Protein AF-0000000085041357 (afdb_homodimer)

Structure (mmCIF, N/CA/C/O backbone):
data_AF-0000000085041357-model_v1
#
loop_
_entity.id
_entity.type
_entity.pdbx_description
1 polymer 'DinB family protein'
#
loop_
_atom_site.group_PDB
_atom_site.id
_atom_site.type_symbol
_atom_site.label_atom_id
_atom_site.label_alt_id
_atom_site.label_comp_id
_atom_site.label_asym_id
_atom_site.label_entity_id
_atom_site.label_seq_id
_atom_site.pdbx_PDB_ins_code
_atom_site.Cartn_x
_atom_site.Cartn_y
_atom_site.Cartn_z
_atom_site.occupancy
_atom_site.B_iso_or_equiv
_atom_site.auth_seq_id
_atom_site.auth_comp_id
_atom_site.auth_asym_id
_atom_site.auth_atom_id
_atom_site.pdbx_PDB_model_num
ATOM 1 N N . MET A 1 1 ? -15.422 65.188 68.5 1 26.02 1 MET A N 1
ATOM 2 C CA . MET A 1 1 ? -14.422 64.25 68.062 1 26.02 1 MET A CA 1
ATOM 3 C C . MET A 1 1 ? -14.961 63.375 66.938 1 26.02 1 MET A C 1
ATOM 5 O O . MET A 1 1 ? -14.211 62.625 66.312 1 26.02 1 MET A O 1
ATOM 9 N N . PHE A 1 2 ? -16.266 63.438 66.688 1 27.98 2 PHE A N 1
ATOM 10 C CA . PHE A 1 2 ? -17.031 62.375 66.062 1 27.98 2 PHE A CA 1
ATOM 11 C C . PHE A 1 2 ? -16.906 62.5 64.5 1 27.98 2 PHE A C 1
ATOM 13 O O . PHE A 1 2 ? -17.5 61.719 63.781 1 27.98 2 PHE A O 1
ATOM 20 N N . LEU A 1 3 ? -16.438 63.656 64 1 30.25 3 LEU A N 1
ATOM 21 C CA . LEU A 1 3 ? -16.719 64 62.625 1 30.25 3 LEU A CA 1
ATOM 22 C C . LEU A 1 3 ? -15.836 63.219 61.656 1 30.25 3 LEU A C 1
ATOM 24 O O . LEU A 1 3 ? -15.844 63.438 60.438 1 30.25 3 LEU A O 1
ATOM 28 N N . LEU A 1 4 ? -14.844 62.406 62.219 1 30.55 4 LEU A N 1
ATOM 29 C CA . LEU A 1 4 ? -13.734 62.125 61.312 1 30.55 4 LEU A CA 1
ATOM 30 C C . LEU A 1 4 ? -14.125 61.094 60.281 1 30.55 4 LEU A C 1
ATOM 32 O O . LEU A 1 4 ? -13.414 60.875 59.281 1 30.55 4 LEU A O 1
ATOM 36 N N . SER A 1 5 ? -15.086 60.156 60.531 1 31.3 5 SER A N 1
ATOM 37 C CA . SER A 1 5 ? -14.828 58.812 60.062 1 31.3 5 SER A CA 1
ATOM 38 C C . SER A 1 5 ? -15.227 58.625 58.625 1 31.3 5 SER A C 1
ATOM 40 O O . SER A 1 5 ? -15.188 57.531 58.062 1 31.3 5 SER A O 1
ATOM 42 N N . PHE A 1 6 ? -15.984 59.594 58.031 1 31.94 6 PHE A N 1
ATOM 43 C CA . PHE A 1 6 ? -16.812 59.125 56.906 1 31.94 6 PHE A CA 1
ATOM 44 C C . PHE A 1 6 ? -15.953 58.844 55.688 1 31.94 6 PHE A C 1
ATOM 46 O O . PHE A 1 6 ? -16.438 58.312 54.688 1 31.94 6 PHE A O 1
ATOM 53 N N . VAL A 1 7 ? -14.727 59.469 55.562 1 32.72 7 VAL A N 1
ATOM 54 C CA . VAL A 1 7 ? -14.227 59.719 54.219 1 32.72 7 VAL A CA 1
ATOM 55 C C . VAL A 1 7 ? -13.766 58.406 53.594 1 32.72 7 VAL A C 1
ATOM 57 O O . VAL A 1 7 ? -13.289 58.375 52.469 1 32.72 7 VAL A O 1
ATOM 60 N N . MET A 1 8 ? -13.609 57.281 54.375 1 30.61 8 MET A N 1
ATOM 61 C CA . MET A 1 8 ? -12.633 56.344 53.844 1 30.61 8 MET A CA 1
ATOM 62 C C . MET A 1 8 ? -13.172 55.625 52.594 1 30.61 8 MET A C 1
ATOM 64 O O . MET A 1 8 ? -12.422 54.969 51.875 1 30.61 8 MET A O 1
ATOM 68 N N . LYS A 1 9 ? -14.547 55.469 52.438 1 35.19 9 LYS A N 1
ATOM 69 C CA . LYS A 1 9 ? -14.977 54.25 51.781 1 35.19 9 LYS A CA 1
ATOM 70 C C . LYS A 1 9 ? -14.805 54.344 50.25 1 35.19 9 LYS A C 1
ATOM 72 O O . LYS A 1 9 ? -15.211 53.469 49.531 1 35.19 9 LYS A O 1
ATOM 77 N N . GLY A 1 10 ? -14.57 55.562 49.75 1 34.16 10 GLY A N 1
ATOM 78 C CA . GLY A 1 10 ? -14.906 55.625 48.312 1 34.16 10 GLY A CA 1
ATOM 79 C C . GLY A 1 10 ? -14.031 54.75 47.469 1 34.16 10 GLY A C 1
ATOM 80 O O . GLY A 1 10 ? -14.375 54.438 46.312 1 34.16 10 GLY A O 1
ATOM 81 N N . LYS A 1 11 ? -12.734 54.688 47.844 1 38.22 11 LYS A N 1
ATOM 82 C CA . LYS A 1 11 ? -11.805 54.312 46.781 1 38.22 11 LYS A CA 1
ATOM 83 C C . LYS A 1 11 ? -11.945 52.812 46.438 1 38.22 11 LYS A C 1
ATOM 85 O O . LYS A 1 11 ? -11.062 52.25 45.812 1 38.22 11 LYS A O 1
ATOM 90 N N . LEU A 1 12 ? -12.922 52.125 47.094 1 37.59 12 LEU A N 1
ATOM 91 C CA . LEU A 1 12 ? -12.867 50.719 46.844 1 37.59 12 LEU A CA 1
ATOM 92 C C . LEU A 1 12 ? -13.203 50.406 45.375 1 37.59 12 LEU A C 1
ATOM 94 O O . LEU A 1 12 ? -13.203 49.25 44.969 1 37.59 12 LEU A O 1
ATOM 98 N N . VAL A 1 13 ? -13.773 51.469 44.719 1 33.16 13 VAL A N 1
ATOM 99 C CA . VAL A 1 13 ? -14.484 50.969 43.562 1 33.16 13 VAL A CA 1
ATOM 100 C C . VAL A 1 13 ? -13.539 50.156 42.688 1 33.16 13 VAL A C 1
ATOM 102 O O . VAL A 1 13 ? -13.867 49.031 42.281 1 33.16 13 VAL A O 1
ATOM 105 N N . VAL A 1 14 ? -12.805 50.906 41.812 1 35.81 14 VAL A N 1
ATOM 106 C CA . VAL A 1 14 ? -12.695 50.594 40.375 1 35.81 14 VAL A CA 1
ATOM 107 C C . VAL A 1 14 ? -11.648 49.531 40.156 1 35.81 14 VAL A C 1
ATOM 109 O O . VAL A 1 14 ? -11.281 49.219 39.031 1 35.81 14 VAL A O 1
ATOM 112 N N . GLN A 1 15 ? -10.906 49.125 41.219 1 35.88 15 GLN A N 1
ATOM 113 C CA . GLN A 1 15 ? -9.867 48.25 40.688 1 35.88 15 GLN A CA 1
ATOM 114 C C . GLN A 1 15 ? -10.469 47 40.031 1 35.88 15 GLN A C 1
ATOM 116 O O . GLN A 1 15 ? -10.906 46.094 40.719 1 35.88 15 GLN A O 1
ATOM 121 N N . PHE A 1 16 ? -11.57 47.156 39.281 1 38.28 16 PHE A N 1
ATOM 122 C CA . PHE A 1 16 ? -11.867 45.969 38.5 1 38.28 16 PHE A CA 1
ATOM 123 C C . PHE A 1 16 ? -10.586 45.344 37.938 1 38.28 16 PHE A C 1
ATOM 125 O O . PHE A 1 16 ? -9.906 45.969 37.125 1 38.28 16 PHE A O 1
ATOM 132 N N . VAL A 1 17 ? -9.836 44.594 38.75 1 37.25 17 VAL A N 1
ATOM 133 C CA . VAL A 1 17 ? -8.812 43.625 38.469 1 37.25 17 VAL A CA 1
ATOM 134 C C . VAL A 1 17 ? -9.109 42.938 37.125 1 37.25 17 VAL A C 1
ATOM 136 O O . VAL A 1 17 ? -10.148 42.281 36.969 1 37.25 17 VAL A O 1
ATOM 139 N N . LEU A 1 18 ? -8.789 43.656 36 1 39.12 18 LEU A N 1
ATOM 140 C CA . LEU A 1 18 ? -8.539 42.969 34.75 1 39.12 18 LEU A CA 1
ATOM 141 C C . LEU A 1 18 ? -7.906 41.594 34.969 1 39.12 18 LEU A C 1
ATOM 143 O O . LEU A 1 18 ? -6.742 41.5 35.375 1 39.12 18 LEU A O 1
ATOM 147 N N . LEU A 1 19 ? -8.539 40.75 35.844 1 37.72 19 LEU A N 1
ATOM 148 C CA . LEU A 1 19 ? -8.117 39.344 35.719 1 37.72 19 LEU A CA 1
ATOM 149 C C . LEU A 1 19 ? -7.824 39 34.281 1 37.72 19 LEU A C 1
ATOM 151 O O . LEU A 1 19 ? -8.734 38.906 33.469 1 37.72 19 LEU A O 1
ATOM 155 N N . ILE A 1 20 ? -6.805 39.625 33.719 1 38.31 20 ILE A N 1
ATOM 156 C CA . ILE A 1 20 ? -6.215 39 32.531 1 38.31 20 ILE A CA 1
ATOM 157 C C . ILE A 1 20 ? -6.227 37.5 32.688 1 38.31 20 ILE A C 1
ATOM 159 O O . ILE A 1 20 ? -5.551 36.938 33.562 1 38.31 20 ILE A O 1
ATOM 163 N N . LEU A 1 21 ? -7.406 36.844 32.719 1 38.75 21 LEU A N 1
ATOM 164 C CA . LEU A 1 21 ? -7.441 35.438 32.344 1 38.75 21 LEU A CA 1
ATOM 165 C C . LEU A 1 21 ? -6.312 35.094 31.375 1 38.75 21 LEU A C 1
ATOM 167 O O . LEU A 1 21 ? -6.352 35.5 30.203 1 38.75 21 LEU A O 1
ATOM 171 N N . ILE A 1 22 ? -5.102 35.188 31.766 1 39.28 22 ILE A N 1
ATOM 172 C CA . ILE A 1 22 ? -4.098 34.375 31.078 1 39.28 22 ILE A CA 1
ATOM 173 C C . ILE A 1 22 ? -4.652 32.969 30.828 1 39.28 22 ILE A C 1
ATOM 175 O O . ILE A 1 22 ? -4.684 32.156 31.734 1 39.28 22 ILE A O 1
ATOM 179 N N . MET A 1 23 ? -5.801 32.812 30.328 1 38.75 23 MET A N 1
ATOM 180 C CA . MET A 1 23 ? -5.977 31.484 29.734 1 38.75 23 MET A CA 1
ATOM 181 C C . MET A 1 23 ? -4.66 30.953 29.172 1 38.75 23 MET A C 1
ATOM 183 O O . MET A 1 23 ? -3.984 31.656 28.406 1 38.75 23 MET A O 1
ATOM 187 N N . GLY A 1 24 ? -3.926 30.203 29.953 1 37.88 24 GLY A N 1
ATOM 188 C CA . GLY A 1 24 ? -2.9 29.359 29.359 1 37.88 24 GLY A CA 1
ATOM 189 C C . GLY A 1 24 ? -3.127 29.094 27.891 1 37.88 24 GLY A C 1
ATOM 190 O O . GLY A 1 24 ? -4.074 28.391 27.516 1 37.88 24 GLY A O 1
ATOM 191 N N . ILE A 1 25 ? -2.92 29.906 27 1 41.16 25 ILE A N 1
ATOM 192 C CA . ILE A 1 25 ? -2.672 29.469 25.641 1 41.16 25 ILE A CA 1
ATOM 193 C C . ILE A 1 25 ? -1.913 28.141 25.656 1 41.16 25 ILE A C 1
ATOM 195 O O . ILE A 1 25 ? -0.71 28.109 25.922 1 41.16 25 ILE A O 1
ATOM 199 N N . SER A 1 26 ? -2.33 27.094 26.344 1 40.12 26 SER A N 1
ATOM 200 C CA . SER A 1 26 ? -1.759 25.844 25.844 1 40.12 26 SER A CA 1
ATOM 201 C C . SER A 1 26 ? -1.392 25.953 24.375 1 40.12 26 SER A C 1
ATOM 203 O O . SER A 1 26 ? -2.189 26.438 23.562 1 40.12 26 SER A O 1
ATOM 205 N N . ASP A 1 27 ? -0.294 26.328 24.094 1 43.31 27 ASP A N 1
ATOM 206 C CA . ASP A 1 27 ? 0.168 26.078 22.734 1 43.31 27 ASP A CA 1
ATOM 207 C C . ASP A 1 27 ? -0.602 24.922 22.094 1 43.31 27 ASP A C 1
ATOM 209 O O . ASP A 1 27 ? -0.266 23.75 22.297 1 43.31 27 ASP A O 1
ATOM 213 N N . LEU A 1 28 ? -1.822 24.906 22.016 1 48.5 28 LEU A N 1
ATOM 214 C CA . LEU A 1 28 ? -2.605 23.984 21.203 1 48.5 28 LEU A CA 1
ATOM 215 C C . LEU A 1 28 ? -1.881 23.656 19.906 1 48.5 28 LEU A C 1
ATOM 217 O O . LEU A 1 28 ? -1.981 24.391 18.938 1 48.5 28 LEU A O 1
ATOM 221 N N . LYS A 1 29 ? -0.621 23.266 20.078 1 53.53 29 LYS A N 1
ATOM 222 C CA . LYS A 1 29 ? 0.063 22.719 18.906 1 53.53 29 LYS A CA 1
ATOM 223 C C . LYS A 1 29 ? -0.893 21.906 18.047 1 53.53 29 LYS A C 1
ATOM 225 O O . LYS A 1 29 ? -1.536 20.969 18.531 1 53.53 29 LYS A O 1
ATOM 230 N N . ALA A 1 30 ? -1.347 22.469 17.031 1 63.91 30 ALA A N 1
ATOM 231 C CA . ALA A 1 30 ? -2.16 21.781 16.031 1 63.91 30 ALA A CA 1
ATOM 232 C C . ALA A 1 30 ? -1.609 20.391 15.734 1 63.91 30 ALA A C 1
ATOM 234 O O . ALA A 1 30 ? -0.407 20.234 15.508 1 63.91 30 ALA A O 1
ATOM 235 N N . GLN A 1 31 ? -2.305 19.328 16.141 1 73.12 31 GLN A N 1
ATOM 236 C CA . GLN A 1 31 ? -1.947 17.953 15.859 1 73.12 31 GLN A CA 1
ATOM 237 C C . GLN A 1 31 ? -1.6 17.75 14.391 1 73.12 31 GLN A C 1
ATOM 239 O O . GLN A 1 31 ? -2.332 18.203 13.508 1 73.12 31 GLN A O 1
ATOM 244 N N . MET A 1 32 ? -0.397 17.359 14.164 1 90.06 32 MET A N 1
ATOM 245 C CA . MET A 1 32 ? 0.039 17 12.82 1 90.06 32 MET A CA 1
ATOM 246 C C . MET A 1 32 ? 0.121 15.484 12.656 1 90.06 32 MET A C 1
ATOM 248 O O . MET A 1 32 ? 0.827 14.812 13.406 1 90.06 32 MET A O 1
ATOM 252 N N . TYR A 1 33 ? -0.664 14.984 11.773 1 96.69 33 TYR A N 1
ATOM 253 C CA . TYR A 1 33 ? -0.72 13.547 11.539 1 96.69 33 TYR A CA 1
ATOM 254 C C . TYR A 1 33 ? 0.68 12.961 11.391 1 96.69 33 TYR A C 1
ATOM 256 O O . TYR A 1 33 ? 1.012 11.953 12.031 1 96.69 33 TYR A O 1
ATOM 264 N N . PHE A 1 34 ? 1.472 13.57 10.609 1 98 34 PHE A N 1
ATOM 265 C CA . PHE A 1 34 ? 2.77 13.016 10.242 1 98 34 PHE A CA 1
ATOM 266 C C . PHE A 1 34 ? 3.627 12.781 11.484 1 98 34 PHE A C 1
ATOM 268 O O . PHE A 1 34 ? 4.086 11.664 11.719 1 98 34 PHE A O 1
ATOM 275 N N . SER A 1 35 ? 3.795 13.766 12.289 1 96.88 35 SER A N 1
ATOM 276 C CA . SER A 1 35 ? 4.68 13.648 13.445 1 96.88 35 SER A CA 1
ATOM 277 C C . SER A 1 35 ? 4.02 12.859 14.562 1 96.88 35 SER A C 1
ATOM 279 O O . SER A 1 35 ? 4.691 12.117 15.289 1 96.88 35 SER A O 1
ATOM 281 N N . ASP A 1 36 ? 2.721 12.906 14.641 1 96.5 36 ASP A N 1
ATOM 282 C CA . ASP A 1 36 ? 2.043 12.398 15.828 1 96.5 36 ASP A CA 1
ATOM 283 C C . ASP A 1 36 ? 1.648 10.93 15.648 1 96.5 36 ASP A C 1
ATOM 285 O O . ASP A 1 36 ? 1.548 10.188 16.625 1 96.5 36 ASP A O 1
ATOM 289 N N . GLN A 1 37 ? 1.415 10.492 14.445 1 97.88 37 GLN A N 1
ATOM 290 C CA . GLN A 1 37 ? 0.826 9.172 14.258 1 97.88 37 GLN A CA 1
ATOM 291 C C . GLN A 1 37 ? 1.653 8.336 13.289 1 97.88 37 GLN A C 1
ATOM 293 O O . GLN A 1 37 ? 1.791 7.121 13.461 1 97.88 37 GLN A O 1
ATOM 298 N N . TYR A 1 38 ? 2.283 8.945 12.266 1 98.62 38 TYR A N 1
ATOM 299 C CA . TYR A 1 38 ? 2.887 8.227 11.148 1 98.62 38 TYR A CA 1
ATOM 300 C C . TYR A 1 38 ? 4.051 7.363 11.625 1 98.62 38 TYR A C 1
ATOM 302 O O . TYR A 1 38 ? 4.301 6.289 11.078 1 98.62 38 TYR A O 1
ATOM 310 N N . PRO A 1 39 ? 4.855 7.781 12.703 1 98.81 39 PRO A N 1
ATOM 311 C CA . PRO A 1 39 ? 5.918 6.891 13.18 1 98.81 39 PRO A CA 1
ATOM 312 C C . PRO A 1 39 ? 5.398 5.512 13.586 1 98.81 39 PRO A C 1
ATOM 314 O O . PRO A 1 39 ? 6.016 4.496 13.258 1 98.81 39 PRO A O 1
ATOM 317 N N . GLU A 1 40 ? 4.254 5.426 14.242 1 98.62 40 GLU A N 1
ATOM 318 C CA . GLU A 1 40 ? 3.703 4.145 14.664 1 98.62 40 GLU A CA 1
ATOM 319 C C . GLU A 1 40 ? 3.162 3.354 13.477 1 98.62 40 GLU A C 1
ATOM 321 O O . GLU A 1 40 ? 3.254 2.123 13.453 1 98.62 40 GLU A O 1
ATOM 326 N N . VAL A 1 41 ? 2.553 4.043 12.5 1 98.81 41 VAL A N 1
ATOM 327 C CA . VAL A 1 41 ? 2.094 3.4 11.273 1 98.81 41 VAL A CA 1
ATOM 328 C C . VAL A 1 41 ? 3.279 2.76 10.555 1 98.81 41 VAL A C 1
ATOM 330 O O . VAL A 1 41 ? 3.193 1.615 10.102 1 98.81 41 VAL A O 1
ATOM 333 N N . TRP A 1 42 ? 4.422 3.488 10.477 1 98.88 42 TRP A N 1
ATOM 334 C CA . TRP A 1 42 ? 5.617 2.959 9.828 1 98.88 42 TRP A CA 1
ATOM 335 C C . TRP A 1 42 ? 6.141 1.731 10.562 1 98.88 42 TRP A C 1
ATOM 337 O O . TRP A 1 42 ? 6.539 0.747 9.938 1 98.88 42 TRP A O 1
ATOM 347 N N . LYS A 1 43 ? 6.137 1.778 11.875 1 98.81 43 LYS A N 1
ATOM 348 C CA . LYS A 1 43 ? 6.609 0.642 12.656 1 98.81 43 LYS A CA 1
ATOM 349 C C . LYS A 1 43 ? 5.781 -0.606 12.375 1 98.81 43 LYS A C 1
ATOM 351 O O . LYS A 1 43 ? 6.328 -1.697 12.203 1 98.81 43 LYS A O 1
ATOM 356 N N . ARG A 1 44 ? 4.453 -0.469 12.297 1 98.81 44 ARG A N 1
ATOM 357 C CA . ARG A 1 44 ? 3.604 -1.616 11.992 1 98.81 44 ARG A CA 1
ATOM 358 C C . ARG A 1 44 ? 3.854 -2.119 10.57 1 98.81 44 ARG A C 1
ATOM 360 O O . ARG A 1 44 ? 3.836 -3.326 10.328 1 98.81 44 ARG A O 1
ATOM 367 N N . ASN A 1 45 ? 4.07 -1.135 9.664 1 98.75 45 ASN A N 1
ATOM 368 C CA . ASN A 1 45 ? 4.434 -1.483 8.297 1 98.75 45 ASN A CA 1
ATOM 369 C C . ASN A 1 45 ? 5.707 -2.326 8.258 1 98.75 45 ASN A C 1
ATOM 371 O O . ASN A 1 45 ? 5.746 -3.367 7.598 1 98.75 45 ASN A O 1
ATOM 375 N N . MET A 1 46 ? 6.73 -1.836 8.984 1 98.69 46 MET A N 1
ATOM 376 C CA . MET A 1 46 ? 8.023 -2.521 9.055 1 98.69 46 MET A CA 1
ATOM 377 C C . MET A 1 46 ? 7.867 -3.9 9.688 1 98.69 46 MET A C 1
ATOM 379 O O . MET A 1 46 ? 8.398 -4.887 9.164 1 98.69 46 MET A O 1
ATOM 383 N N . ASN A 1 47 ? 7.156 -4.02 10.766 1 98.69 47 ASN A N 1
ATOM 384 C CA . ASN A 1 47 ? 6.973 -5.285 11.477 1 98.69 47 ASN A CA 1
ATOM 385 C C . ASN A 1 47 ? 6.262 -6.316 10.602 1 98.69 47 ASN A C 1
ATOM 387 O O . ASN A 1 47 ? 6.664 -7.48 10.555 1 98.69 47 ASN A O 1
ATOM 391 N N . TYR A 1 48 ? 5.234 -5.906 9.93 1 98.81 48 TYR A N 1
ATOM 392 C CA . TYR A 1 48 ? 4.508 -6.836 9.078 1 98.81 48 TYR A CA 1
ATOM 393 C C . TYR A 1 48 ? 5.375 -7.309 7.918 1 98.81 48 TYR A C 1
ATOM 395 O O . TYR A 1 48 ? 5.328 -8.477 7.531 1 98.81 48 TYR A O 1
ATOM 403 N N . SER A 1 49 ? 6.168 -6.391 7.352 1 98.88 49 SER A N 1
ATOM 404 C CA . SER A 1 49 ? 7.074 -6.766 6.27 1 98.88 49 SER A CA 1
ATOM 405 C C . SER A 1 49 ? 8.109 -7.785 6.742 1 98.88 49 SER A C 1
ATOM 407 O O . SER A 1 49 ? 8.445 -8.719 6.012 1 98.88 49 SER A O 1
ATOM 409 N N . GLN A 1 50 ? 8.57 -7.59 7.93 1 98.88 50 GLN A N 1
ATOM 410 C CA . GLN A 1 50 ? 9.523 -8.539 8.5 1 98.88 50 GLN A CA 1
ATOM 411 C C . GLN A 1 50 ? 8.891 -9.914 8.672 1 98.88 50 GLN A C 1
ATOM 413 O O . GLN A 1 50 ? 9.523 -10.93 8.375 1 98.88 50 GLN A O 1
ATOM 418 N N . LEU A 1 51 ? 7.641 -9.961 9.133 1 98.94 51 LEU A N 1
ATOM 419 C CA . LEU A 1 51 ? 6.941 -11.234 9.305 1 98.94 51 LEU A CA 1
ATOM 420 C C . LEU A 1 51 ? 6.812 -11.961 7.973 1 98.94 51 LEU A C 1
ATOM 422 O O . LEU A 1 51 ? 6.984 -13.18 7.906 1 98.94 51 LEU A O 1
ATOM 426 N N . VAL A 1 52 ? 6.523 -11.219 6.938 1 98.94 52 VAL A N 1
ATOM 427 C CA . VAL A 1 52 ? 6.391 -11.812 5.613 1 98.94 52 VAL A CA 1
ATOM 428 C C . VAL A 1 52 ? 7.734 -12.367 5.152 1 98.94 52 VAL A C 1
ATOM 430 O O . VAL A 1 52 ? 7.812 -13.5 4.656 1 98.94 52 VAL A O 1
ATOM 433 N N . ALA A 1 53 ? 8.797 -11.609 5.332 1 98.94 53 ALA A N 1
ATOM 434 C CA . ALA A 1 53 ? 10.133 -12.055 4.969 1 98.94 53 ALA A CA 1
ATOM 435 C C . ALA A 1 53 ? 10.516 -13.328 5.727 1 98.94 53 ALA A C 1
ATOM 437 O O . ALA A 1 53 ? 11.109 -14.242 5.156 1 98.94 53 ALA A O 1
ATOM 438 N N . GLU A 1 54 ? 10.141 -13.391 6.949 1 98.94 54 GLU A N 1
ATOM 439 C CA . GLU A 1 54 ? 10.492 -14.508 7.82 1 98.94 54 GLU A CA 1
ATOM 440 C C . GLU A 1 54 ? 9.703 -15.758 7.445 1 98.94 54 GLU A C 1
ATOM 442 O O . GLU A 1 54 ? 10.18 -16.875 7.641 1 98.94 54 GLU A O 1
ATOM 447 N N . ALA A 1 55 ? 8.578 -15.617 6.887 1 98.88 55 ALA A N 1
ATOM 448 C CA . ALA A 1 55 ? 7.68 -16.734 6.613 1 98.88 55 ALA A CA 1
ATOM 449 C C . ALA A 1 55 ? 8.227 -17.625 5.492 1 98.88 55 ALA A C 1
ATOM 451 O O . ALA A 1 55 ? 8.016 -18.828 5.488 1 98.88 55 ALA A O 1
ATOM 452 N N . MET A 1 56 ? 8.945 -17.062 4.523 1 98.88 56 MET A N 1
ATOM 453 C CA . MET A 1 56 ? 9.461 -17.828 3.391 1 98.88 56 MET A CA 1
ATOM 454 C C . MET A 1 56 ? 10.703 -18.625 3.789 1 98.88 56 MET A C 1
ATOM 456 O O . MET A 1 56 ? 11.648 -18.062 4.344 1 98.88 56 MET A O 1
ATOM 460 N N . PRO A 1 57 ? 10.75 -19.922 3.586 1 98.81 57 PRO A N 1
ATOM 461 C CA . PRO A 1 57 ? 11.969 -20.688 3.842 1 98.81 57 PRO A CA 1
ATOM 462 C C . PRO A 1 57 ? 13.148 -20.234 2.979 1 98.81 57 PRO A C 1
ATOM 464 O O . PRO A 1 57 ? 12.953 -19.828 1.828 1 98.81 57 PRO A O 1
ATOM 467 N N . ALA A 1 58 ? 14.336 -20.344 3.57 1 98.75 58 ALA A N 1
ATOM 468 C CA . ALA A 1 58 ? 15.555 -19.875 2.914 1 98.75 58 ALA A CA 1
ATOM 469 C C . ALA A 1 58 ? 15.711 -20.5 1.534 1 98.75 58 ALA A C 1
ATOM 471 O O . ALA A 1 58 ? 16.125 -19.828 0.581 1 98.75 58 ALA A O 1
ATOM 472 N N . GLU A 1 59 ? 15.383 -21.75 1.383 1 98.62 59 GLU A N 1
ATOM 473 C CA . GLU A 1 59 ? 15.602 -22.484 0.146 1 98.62 59 GLU A CA 1
ATOM 474 C C . GLU A 1 59 ? 14.68 -22 -0.966 1 98.62 59 GLU A C 1
ATOM 476 O O . GLU A 1 59 ? 14.883 -22.328 -2.137 1 98.62 59 GLU A O 1
ATOM 481 N N . LEU A 1 60 ? 13.664 -21.141 -0.586 1 98.81 60 LEU A N 1
ATOM 482 C CA . LEU A 1 60 ? 12.688 -20.703 -1.573 1 98.81 60 LEU A CA 1
ATOM 483 C C . LEU A 1 60 ? 12.828 -19.203 -1.83 1 98.81 60 LEU A C 1
ATOM 485 O O . LEU A 1 60 ? 11.969 -18.594 -2.486 1 98.81 60 LEU A O 1
ATOM 489 N N . TYR A 1 61 ? 13.836 -18.547 -1.365 1 98.81 61 TYR A N 1
ATOM 490 C CA . TYR A 1 61 ? 14.008 -17.109 -1.511 1 98.81 61 TYR A CA 1
ATOM 491 C C . TYR A 1 61 ? 14.219 -16.734 -2.973 1 98.81 61 TYR A C 1
ATOM 493 O O . TYR A 1 61 ? 13.953 -15.594 -3.371 1 98.81 61 TYR A O 1
ATOM 501 N N . ASP A 1 62 ? 14.688 -17.672 -3.785 1 98.5 62 ASP A N 1
ATOM 502 C CA . ASP A 1 62 ? 14.922 -17.359 -5.191 1 98.5 62 ASP A CA 1
ATOM 503 C C . ASP A 1 62 ? 13.703 -17.734 -6.043 1 98.5 62 ASP A C 1
ATOM 505 O O . ASP A 1 62 ? 13.742 -17.609 -7.27 1 98.5 62 ASP A O 1
ATOM 509 N N . TYR A 1 63 ? 12.672 -18.141 -5.379 1 98.69 63 TYR A N 1
ATOM 510 C CA . TYR A 1 63 ? 11.453 -18.5 -6.098 1 98.69 63 TYR A CA 1
ATOM 511 C C . TYR A 1 63 ? 10.852 -17.297 -6.801 1 98.69 63 TYR A C 1
ATOM 513 O O . TYR A 1 63 ? 10.758 -16.219 -6.215 1 98.69 63 TYR A O 1
ATOM 521 N N . GLN A 1 64 ? 10.484 -17.438 -8.062 1 98.31 64 GLN A N 1
ATOM 522 C CA . GLN A 1 64 ? 9.688 -16.469 -8.812 1 98.31 64 GLN A CA 1
ATOM 523 C C . GLN A 1 64 ? 8.539 -17.156 -9.547 1 98.31 64 GLN A C 1
ATOM 525 O O . GLN A 1 64 ? 8.727 -18.219 -10.156 1 98.31 64 GLN A O 1
ATOM 530 N N . PRO A 1 65 ? 7.363 -16.594 -9.531 1 98.12 65 PRO A N 1
ATOM 531 C CA . PRO A 1 65 ? 6.176 -17.25 -10.086 1 98.12 65 PRO A CA 1
ATOM 532 C C . PRO A 1 65 ? 6.25 -17.422 -11.602 1 98.12 65 PRO A C 1
ATOM 534 O O . PRO A 1 65 ? 5.652 -18.359 -12.148 1 98.12 65 PRO A O 1
ATOM 537 N N . THR A 1 66 ? 6.82 -16.469 -12.281 1 98 66 THR A N 1
ATOM 538 C CA . THR A 1 66 ? 7.055 -16.516 -13.727 1 98 66 THR A CA 1
ATOM 539 C C . THR A 1 66 ? 8.469 -16.047 -14.055 1 98 66 THR A C 1
ATOM 541 O O . THR A 1 66 ? 9.125 -15.398 -13.242 1 98 66 THR A O 1
ATOM 544 N N . PRO A 1 67 ? 8.977 -16.375 -15.242 1 96.94 67 PRO A N 1
ATOM 545 C CA . PRO A 1 67 ? 10.336 -15.938 -15.602 1 96.94 67 PRO A CA 1
ATOM 546 C C . PRO A 1 67 ? 10.484 -14.414 -15.594 1 96.94 67 PRO A C 1
ATOM 548 O O . PRO A 1 67 ? 11.586 -13.906 -15.375 1 96.94 67 PRO A O 1
ATOM 551 N N . GLU A 1 68 ? 9.375 -13.688 -15.766 1 94.44 68 GLU A N 1
ATOM 552 C CA . GLU A 1 68 ? 9.414 -12.227 -15.844 1 94.44 68 GLU A CA 1
ATOM 553 C C . GLU A 1 68 ? 9.266 -11.594 -14.469 1 94.44 68 GLU A C 1
ATOM 555 O O . GLU A 1 68 ? 9.516 -10.398 -14.297 1 94.44 68 GLU A O 1
ATOM 560 N N . SER A 1 69 ? 8.852 -12.375 -13.531 1 97.75 69 SER A N 1
ATOM 561 C CA . SER A 1 69 ? 8.617 -11.852 -12.188 1 97.75 69 SER A CA 1
ATOM 562 C C . SER A 1 69 ? 9.922 -11.711 -11.414 1 97.75 69 SER A C 1
ATOM 564 O O . SER A 1 69 ? 10.836 -12.523 -11.57 1 97.75 69 SER A O 1
ATOM 566 N N . MET A 1 70 ? 9.969 -10.688 -10.555 1 98.44 70 MET A N 1
ATOM 567 C CA . MET A 1 70 ? 11.008 -10.688 -9.539 1 98.44 70 MET A CA 1
ATOM 568 C C . MET A 1 70 ? 10.891 -11.906 -8.625 1 98.44 70 MET A C 1
ATOM 570 O O . MET A 1 70 ? 9.781 -12.367 -8.344 1 98.44 70 MET A O 1
ATOM 574 N N . SER A 1 71 ? 12.055 -12.383 -8.125 1 98.81 71 SER A N 1
ATOM 575 C CA . SER A 1 71 ? 12.023 -13.422 -7.094 1 98.81 71 SER A CA 1
ATOM 576 C C . SER A 1 71 ? 11.539 -12.852 -5.762 1 98.81 71 SER A C 1
ATOM 578 O O . SER A 1 71 ? 11.461 -11.633 -5.59 1 98.81 71 SER A O 1
ATOM 580 N N . PHE A 1 72 ? 11.195 -13.797 -4.859 1 98.88 72 PHE A N 1
ATOM 581 C CA . PHE A 1 72 ? 10.875 -13.383 -3.5 1 98.88 72 PHE A CA 1
ATOM 582 C C . PHE A 1 72 ? 11.984 -12.5 -2.926 1 98.88 72 PHE A C 1
ATOM 584 O O . PHE A 1 72 ? 11.711 -11.422 -2.404 1 98.88 72 PHE A O 1
ATOM 591 N N . LYS A 1 73 ? 13.188 -12.93 -3.059 1 98.88 73 LYS A N 1
ATOM 592 C CA . LYS A 1 73 ? 14.375 -12.203 -2.633 1 98.88 73 LYS A CA 1
ATOM 593 C C . LYS A 1 73 ? 14.453 -10.836 -3.311 1 98.88 73 LYS A C 1
ATOM 595 O O . LYS A 1 73 ? 14.664 -9.82 -2.648 1 98.88 73 LYS A O 1
ATOM 600 N N . ASP A 1 74 ? 14.234 -10.805 -4.543 1 98.75 74 ASP A N 1
ATOM 601 C CA . ASP A 1 74 ? 14.375 -9.562 -5.301 1 98.75 74 ASP A CA 1
ATOM 602 C C . ASP A 1 74 ? 13.273 -8.578 -4.945 1 98.75 74 ASP A C 1
ATOM 604 O O . ASP A 1 74 ? 13.492 -7.363 -4.949 1 98.75 74 ASP A O 1
ATOM 608 N N . GLN A 1 75 ? 12.039 -9.086 -4.668 1 98.88 75 GLN A N 1
ATOM 609 C CA . GLN A 1 75 ? 10.977 -8.203 -4.188 1 98.88 75 GLN A CA 1
ATOM 610 C C . GLN A 1 75 ? 11.422 -7.43 -2.951 1 98.88 75 GLN A C 1
ATOM 612 O O . GLN A 1 75 ? 11.242 -6.211 -2.875 1 98.88 75 GLN A O 1
ATOM 617 N N . LEU A 1 76 ? 11.992 -8.133 -2.031 1 98.94 76 LEU A N 1
ATOM 618 C CA . LEU A 1 76 ? 12.375 -7.539 -0.758 1 98.94 76 LEU A CA 1
ATOM 619 C C . LEU A 1 76 ? 13.594 -6.637 -0.93 1 98.94 76 LEU A C 1
ATOM 621 O O . LEU A 1 76 ? 13.656 -5.555 -0.341 1 98.94 76 LEU A O 1
ATOM 625 N N . LEU A 1 77 ? 14.57 -7.055 -1.74 1 98.88 77 LEU A N 1
ATOM 626 C CA . LEU A 1 77 ? 15.727 -6.211 -2.006 1 98.88 77 LEU A CA 1
ATOM 627 C C . LEU A 1 77 ? 15.312 -4.93 -2.729 1 98.88 77 LEU A C 1
ATOM 629 O O . LEU A 1 77 ? 15.906 -3.873 -2.516 1 98.88 77 LEU A O 1
ATOM 633 N N . HIS A 1 78 ? 14.297 -5.023 -3.6 1 98.88 78 HIS A N 1
ATOM 634 C CA . HIS A 1 78 ? 13.797 -3.844 -4.297 1 98.88 78 HIS A CA 1
ATOM 635 C C . HIS A 1 78 ? 13.203 -2.834 -3.32 1 98.88 78 HIS A C 1
ATOM 637 O O . HIS A 1 78 ? 13.328 -1.624 -3.516 1 98.88 78 HIS A O 1
ATOM 643 N N . ILE A 1 79 ? 12.547 -3.318 -2.273 1 98.94 79 ILE A N 1
ATOM 644 C CA . ILE A 1 79 ? 12.078 -2.428 -1.216 1 98.94 79 ILE A CA 1
ATOM 645 C C . ILE A 1 79 ? 13.266 -1.671 -0.621 1 98.94 79 ILE A C 1
ATOM 647 O O . ILE A 1 79 ? 13.219 -0.448 -0.471 1 98.94 79 ILE A O 1
ATOM 651 N N . VAL A 1 80 ? 14.328 -2.377 -0.312 1 98.94 80 VAL A N 1
ATOM 652 C CA . VAL A 1 80 ? 15.531 -1.798 0.283 1 98.94 80 VAL A CA 1
ATOM 653 C C . VAL A 1 80 ? 16.141 -0.774 -0.673 1 98.94 80 VAL A C 1
ATOM 655 O O . VAL A 1 80 ? 16.469 0.342 -0.267 1 98.94 80 VAL A O 1
ATOM 658 N N . ASP A 1 81 ? 16.219 -1.104 -1.916 1 98.75 81 ASP A N 1
ATOM 659 C CA . ASP A 1 81 ? 16.781 -0.212 -2.928 1 98.75 81 ASP A CA 1
ATOM 660 C C . ASP A 1 81 ? 15.93 1.048 -3.076 1 98.75 81 ASP A C 1
ATOM 662 O O . ASP A 1 81 ? 16.469 2.145 -3.254 1 98.75 81 ASP A O 1
ATOM 666 N N . ASN A 1 82 ? 14.656 0.863 -3.104 1 98.81 82 ASN A N 1
ATOM 667 C CA . ASN A 1 82 ? 13.766 2.006 -3.244 1 98.81 82 ASN A CA 1
ATOM 668 C C . ASN A 1 82 ? 13.883 2.961 -2.061 1 98.81 82 ASN A C 1
ATOM 670 O O . ASN A 1 82 ? 13.773 4.176 -2.225 1 98.81 82 ASN A O 1
ATOM 674 N N . ILE A 1 83 ? 14.031 2.393 -0.825 1 98.88 83 ILE A N 1
ATOM 675 C CA . ILE A 1 83 ? 14.258 3.229 0.349 1 98.88 83 ILE A CA 1
ATOM 676 C C . ILE A 1 83 ? 15.492 4.098 0.139 1 98.88 83 ILE A C 1
ATOM 678 O O . ILE A 1 83 ? 15.461 5.305 0.376 1 98.88 83 ILE A O 1
ATOM 682 N N . SER A 1 84 ? 16.594 3.496 -0.351 1 98.81 84 SER A N 1
ATOM 683 C CA . SER A 1 84 ? 17.797 4.277 -0.656 1 98.81 84 SER A CA 1
ATOM 684 C C . SER A 1 84 ? 17.484 5.387 -1.654 1 98.81 84 SER A C 1
ATOM 686 O O . SER A 1 84 ? 17.859 6.543 -1.442 1 98.81 84 SER A O 1
ATOM 688 N N . TYR A 1 85 ? 16.766 5.109 -2.664 1 98.75 85 TYR A N 1
ATOM 689 C CA . TYR A 1 85 ? 16.469 6.031 -3.754 1 98.75 85 TYR A CA 1
ATOM 690 C C . TYR A 1 85 ? 15.594 7.18 -3.273 1 98.75 85 TYR A C 1
ATOM 692 O O . TYR A 1 85 ? 15.938 8.352 -3.459 1 98.75 85 TYR A O 1
ATOM 700 N N . LEU A 1 86 ? 14.508 6.883 -2.635 1 98.88 86 LEU A N 1
ATOM 701 C CA . LEU A 1 86 ? 13.508 7.883 -2.289 1 98.88 86 LEU A CA 1
ATOM 702 C C . LEU A 1 86 ? 13.969 8.727 -1.106 1 98.88 86 LEU A C 1
ATOM 704 O O . LEU A 1 86 ? 13.664 9.922 -1.03 1 98.88 86 LEU A O 1
ATOM 708 N N . THR A 1 87 ? 14.695 8.125 -0.134 1 98.81 87 THR A N 1
ATOM 709 C CA . THR A 1 87 ? 15.172 8.945 0.979 1 98.81 87 THR A CA 1
ATOM 710 C C . THR A 1 87 ? 16.219 9.953 0.506 1 98.81 87 THR A C 1
ATOM 712 O O . THR A 1 87 ? 16.312 11.047 1.055 1 98.81 87 THR A O 1
ATOM 715 N N . ALA A 1 88 ? 16.969 9.625 -0.527 1 98.62 88 ALA A N 1
ATOM 716 C CA . ALA A 1 88 ? 17.891 10.602 -1.108 1 98.62 88 ALA A CA 1
ATOM 717 C C . ALA A 1 88 ? 17.141 11.805 -1.657 1 98.62 88 ALA A C 1
ATOM 719 O O . ALA A 1 88 ? 17.656 12.93 -1.628 1 98.62 88 ALA A O 1
ATOM 720 N N . LYS A 1 89 ? 15.922 11.586 -2.176 1 98.06 89 LYS A N 1
ATOM 721 C CA . LYS A 1 89 ? 15.094 12.688 -2.664 1 98.06 89 LYS A CA 1
ATOM 722 C C . LYS A 1 89 ? 14.617 13.57 -1.516 1 98.06 89 LYS A C 1
ATOM 724 O O . LYS A 1 89 ? 14.344 14.758 -1.71 1 98.06 89 LYS A O 1
ATOM 729 N N . ILE A 1 90 ? 14.539 12.984 -0.337 1 98.12 90 ILE A N 1
ATOM 730 C CA . ILE A 1 90 ? 14.031 13.695 0.832 1 98.12 90 ILE A CA 1
ATOM 731 C C . ILE A 1 90 ? 15.141 14.531 1.453 1 98.12 90 ILE A C 1
ATOM 733 O O . ILE A 1 90 ? 14.953 15.727 1.715 1 98.12 90 ILE A O 1
ATOM 737 N N . ASN A 1 91 ? 16.281 13.984 1.667 1 97.5 91 ASN A N 1
ATOM 738 C CA . ASN A 1 91 ? 17.234 14.68 2.523 1 97.5 91 ASN A CA 1
ATOM 739 C C . ASN A 1 91 ? 18.547 14.961 1.785 1 97.5 91 ASN A C 1
ATOM 741 O O . ASN A 1 91 ? 19.469 15.555 2.35 1 97.5 91 ASN A O 1
ATOM 745 N N . GLY A 1 92 ? 18.703 14.43 0.513 1 97 92 GLY A N 1
ATOM 746 C CA . GLY A 1 92 ? 19.875 14.711 -0.302 1 97 92 GLY A CA 1
ATOM 747 C C . GLY A 1 92 ? 21.047 13.805 0.011 1 97 92 GLY A C 1
ATOM 748 O O . GLY A 1 92 ? 22.109 13.93 -0.594 1 97 92 GLY A O 1
ATOM 749 N N . GLN A 1 93 ? 20.875 12.898 0.918 1 97.31 93 GLN A N 1
ATOM 750 C CA . GLN A 1 93 ? 21.953 11.977 1.296 1 97.31 93 GLN A CA 1
ATOM 751 C C . GLN A 1 93 ? 21.828 10.656 0.547 1 97.31 93 GLN A C 1
ATOM 753 O O . GLN A 1 93 ? 20.766 10.039 0.527 1 97.31 93 GLN A O 1
ATOM 758 N N . LYS A 1 94 ? 23 10.289 -0.041 1 96.69 94 LYS A N 1
ATOM 759 C CA . LYS A 1 94 ? 23.031 8.992 -0.704 1 96.69 94 LYS A CA 1
ATOM 760 C C . LYS A 1 94 ? 23.469 7.891 0.26 1 96.69 94 LYS A C 1
ATOM 762 O O . LYS A 1 94 ? 24.594 7.922 0.777 1 96.69 94 LYS A O 1
ATOM 767 N N . ILE A 1 95 ? 22.5 6.965 0.531 1 97.56 95 ILE A N 1
ATOM 768 C CA . ILE A 1 95 ? 22.812 5.832 1.395 1 97.56 95 ILE A CA 1
ATOM 769 C C . ILE A 1 95 ? 22.531 4.523 0.655 1 97.56 95 ILE A C 1
ATOM 771 O O . ILE A 1 95 ? 21.562 4.426 -0.092 1 97.56 95 ILE A O 1
ATOM 775 N N . THR A 1 96 ? 23.422 3.58 0.815 1 97.56 96 THR A N 1
ATOM 776 C CA . THR A 1 96 ? 23.219 2.213 0.349 1 97.56 96 THR A CA 1
ATOM 777 C C . THR A 1 96 ? 23.359 1.224 1.504 1 97.56 96 THR A C 1
ATOM 779 O O . THR A 1 96 ? 24.172 1.415 2.402 1 97.56 96 THR A O 1
ATOM 782 N N . PHE A 1 97 ? 22.562 0.188 1.43 1 98.31 97 PHE A N 1
ATOM 783 C CA . PHE A 1 97 ? 22.531 -0.729 2.562 1 98.31 97 PHE A CA 1
ATOM 784 C C . PHE A 1 97 ? 23.312 -1.997 2.254 1 98.31 97 PHE A C 1
ATOM 786 O O . PHE A 1 97 ? 23.641 -2.771 3.158 1 98.31 97 PHE A O 1
ATOM 793 N N . TYR A 1 98 ? 23.578 -2.199 1.017 1 97.88 98 TYR A N 1
ATOM 794 C CA . TYR A 1 98 ? 24.406 -3.32 0.594 1 97.88 98 TYR A CA 1
ATOM 795 C C . TYR A 1 98 ? 25.094 -3.021 -0.733 1 97.88 98 TYR A C 1
ATOM 797 O O . TYR A 1 98 ? 24.734 -2.061 -1.421 1 97.88 98 TYR A O 1
ATOM 805 N N . ASN A 1 99 ? 26.141 -3.834 -1.067 1 97 99 ASN A N 1
ATOM 806 C CA . ASN A 1 99 ? 26.797 -3.764 -2.365 1 97 99 ASN A CA 1
ATOM 807 C C . ASN A 1 99 ? 26.062 -4.59 -3.416 1 97 99 ASN A C 1
ATOM 809 O O . ASN A 1 99 ? 25.969 -5.812 -3.297 1 97 99 ASN A O 1
ATOM 813 N N . LYS A 1 100 ? 25.672 -3.873 -4.473 1 94.62 100 LYS A N 1
ATOM 814 C CA . LYS A 1 100 ? 24.875 -4.523 -5.516 1 94.62 100 LYS A CA 1
ATOM 815 C C . LYS A 1 100 ? 25.656 -5.656 -6.176 1 94.62 100 LYS A C 1
ATOM 817 O O . LYS A 1 100 ? 25.078 -6.641 -6.629 1 94.62 100 LYS A O 1
ATOM 822 N N . GLU A 1 101 ? 26.922 -5.586 -6.172 1 94.69 101 GLU A N 1
ATOM 823 C CA . GLU A 1 101 ? 27.781 -6.617 -6.75 1 94.69 101 GLU A CA 1
ATOM 824 C C . GLU A 1 101 ? 27.688 -7.922 -5.961 1 94.69 101 GLU A C 1
ATOM 826 O O . GLU A 1 101 ? 28 -8.992 -6.484 1 94.69 101 GLU A O 1
ATOM 831 N N . ASN A 1 102 ? 27.219 -7.809 -4.766 1 95 102 ASN A N 1
ATOM 832 C CA . ASN A 1 102 ? 27.141 -8.977 -3.898 1 95 102 ASN A CA 1
ATOM 833 C C . ASN A 1 102 ? 25.703 -9.477 -3.77 1 95 102 ASN A C 1
ATOM 835 O O . ASN A 1 102 ? 25.391 -10.266 -2.871 1 95 102 ASN A O 1
ATOM 839 N N . LYS A 1 103 ? 24.812 -8.992 -4.547 1 96.75 103 LYS A N 1
ATOM 840 C CA . LYS A 1 103 ? 23.375 -9.289 -4.445 1 96.75 103 LYS A CA 1
ATOM 841 C C . LYS A 1 103 ? 23.125 -10.789 -4.434 1 96.75 103 LYS A C 1
ATOM 843 O O . LYS A 1 103 ? 22.344 -11.289 -3.633 1 96.75 103 LYS A O 1
ATOM 848 N N . ALA A 1 104 ? 23.844 -11.508 -5.285 1 95 104 ALA A N 1
ATOM 849 C CA . ALA A 1 104 ? 23.641 -12.945 -5.453 1 95 104 ALA A CA 1
ATOM 850 C C . ALA A 1 104 ? 23.984 -13.703 -4.172 1 95 104 ALA A C 1
ATOM 852 O O . ALA A 1 104 ? 23.406 -14.758 -3.895 1 95 104 ALA A O 1
ATOM 853 N N . SER A 1 105 ? 24.844 -13.172 -3.35 1 96.56 105 SER A N 1
ATOM 854 C CA . SER A 1 105 ? 25.344 -13.875 -2.174 1 96.56 105 SER A CA 1
ATOM 855 C C . SER A 1 105 ? 24.516 -13.547 -0.936 1 96.56 105 SER A C 1
ATOM 857 O O . SER A 1 105 ? 24.703 -14.156 0.122 1 96.56 105 SER A O 1
ATOM 859 N N . ILE A 1 106 ? 23.609 -12.625 -1.051 1 98.25 106 ILE A N 1
ATOM 860 C CA . ILE A 1 106 ? 22.797 -12.242 0.096 1 98.25 106 ILE A CA 1
ATOM 861 C C . ILE A 1 106 ? 21.844 -13.375 0.458 1 98.25 106 ILE A C 1
ATOM 863 O O . ILE A 1 106 ? 21.016 -13.781 -0.36 1 98.25 106 ILE A O 1
ATOM 867 N N . ASP A 1 107 ? 21.984 -13.867 1.671 1 98.12 107 ASP A N 1
ATOM 868 C CA . ASP A 1 107 ? 21.094 -14.945 2.104 1 98.12 107 ASP A CA 1
ATOM 869 C C . ASP A 1 107 ? 19.922 -14.398 2.91 1 98.12 107 ASP A C 1
ATOM 871 O O . ASP A 1 107 ? 19.797 -13.18 3.098 1 98.12 107 ASP A O 1
ATOM 875 N N . LYS A 1 108 ? 19.031 -15.281 3.352 1 98.69 108 LYS A N 1
ATOM 876 C CA . LYS A 1 108 ? 17.797 -14.906 4.043 1 98.69 108 LYS A CA 1
ATOM 877 C C . LYS A 1 108 ? 18.109 -14.07 5.285 1 98.69 108 LYS A C 1
ATOM 879 O O . LYS A 1 108 ? 17.516 -13.008 5.484 1 98.69 108 LYS A O 1
ATOM 884 N N . LYS A 1 109 ? 18.969 -14.539 6.137 1 98.75 109 LYS A N 1
ATOM 885 C CA . LYS A 1 109 ? 19.281 -13.852 7.383 1 98.75 109 LYS A CA 1
ATOM 886 C C . LYS A 1 109 ? 19.781 -12.438 7.113 1 98.75 109 LYS A C 1
ATOM 888 O O . LYS A 1 109 ? 19.312 -11.477 7.73 1 98.75 109 LYS A O 1
ATOM 893 N N . GLN A 1 110 ? 20.703 -12.328 6.203 1 98.62 110 GLN A N 1
ATOM 894 C CA . GLN A 1 110 ? 21.25 -11.023 5.844 1 98.62 110 GLN A CA 1
ATOM 895 C C . GLN A 1 110 ? 20.172 -10.109 5.27 1 98.62 110 GLN A C 1
ATOM 897 O O . GLN A 1 110 ? 20.141 -8.922 5.578 1 98.62 110 GLN A O 1
ATOM 902 N N . LEU A 1 111 ? 19.359 -10.633 4.367 1 98.81 111 LEU A N 1
ATOM 903 C CA . LEU A 1 111 ? 18.312 -9.828 3.742 1 98.81 111 LEU A CA 1
ATOM 904 C C . LEU A 1 111 ? 17.359 -9.281 4.789 1 98.81 111 LEU A C 1
ATOM 906 O O . LEU A 1 111 ? 16.969 -8.117 4.723 1 98.81 111 LEU A O 1
ATOM 910 N N . ILE A 1 112 ? 16.938 -10.102 5.723 1 98.88 112 ILE A N 1
ATOM 911 C CA . ILE A 1 112 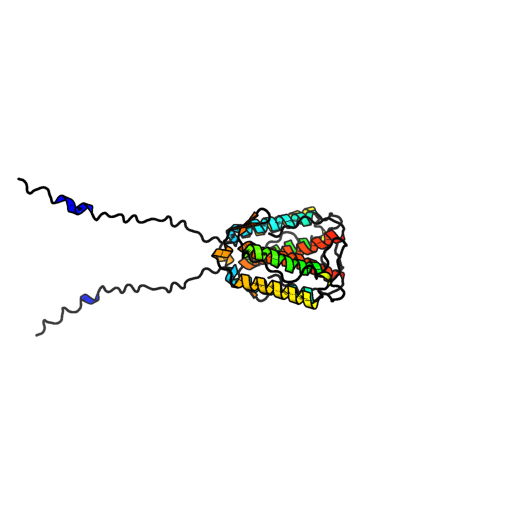? 16.031 -9.664 6.773 1 98.88 112 ILE A CA 1
ATOM 912 C C . ILE A 1 112 ? 16.672 -8.555 7.594 1 98.88 112 ILE A C 1
ATOM 914 O O . ILE A 1 112 ? 16.016 -7.582 7.965 1 98.88 112 ILE A O 1
ATOM 918 N N . GLU A 1 113 ? 17.953 -8.656 7.855 1 98.75 113 GLU A N 1
ATOM 919 C CA . GLU A 1 113 ? 18.703 -7.602 8.547 1 98.75 113 GLU A CA 1
ATOM 920 C C . GLU A 1 113 ? 18.734 -6.32 7.719 1 98.75 113 GLU A C 1
ATOM 922 O O . GLU A 1 113 ? 18.531 -5.227 8.258 1 98.75 113 GLU A O 1
ATOM 927 N N . LEU A 1 114 ? 19.016 -6.438 6.418 1 98.88 114 LEU A N 1
ATOM 928 C CA . LEU A 1 114 ? 19.016 -5.289 5.523 1 98.88 114 LEU A CA 1
ATOM 929 C C . LEU A 1 114 ? 17.672 -4.59 5.512 1 98.88 114 LEU A C 1
ATOM 931 O O . LEU A 1 114 ? 17.594 -3.361 5.559 1 98.88 114 LEU A O 1
ATOM 935 N N . LEU A 1 115 ? 16.594 -5.402 5.391 1 98.94 115 LEU A N 1
ATOM 936 C CA . LEU A 1 115 ? 15.234 -4.871 5.422 1 98.94 115 LEU A CA 1
ATOM 937 C C . LEU A 1 115 ? 14.984 -4.086 6.703 1 98.94 115 LEU A C 1
ATOM 939 O O . LEU A 1 115 ? 14.453 -2.973 6.664 1 98.94 115 LEU A O 1
ATOM 943 N N . SER A 1 116 ? 15.406 -4.66 7.832 1 98.81 116 SER A N 1
ATOM 944 C CA . SER A 1 116 ? 15.258 -4.004 9.125 1 98.81 116 SER A CA 1
ATOM 945 C C . SER A 1 116 ? 16.047 -2.701 9.18 1 98.81 116 SER A C 1
ATOM 947 O O . SER A 1 116 ? 15.516 -1.669 9.602 1 98.81 116 SER A O 1
ATOM 949 N N . GLN A 1 117 ? 17.266 -2.707 8.75 1 98.88 117 GLN A N 1
ATOM 950 C CA . GLN A 1 117 ? 18.125 -1.53 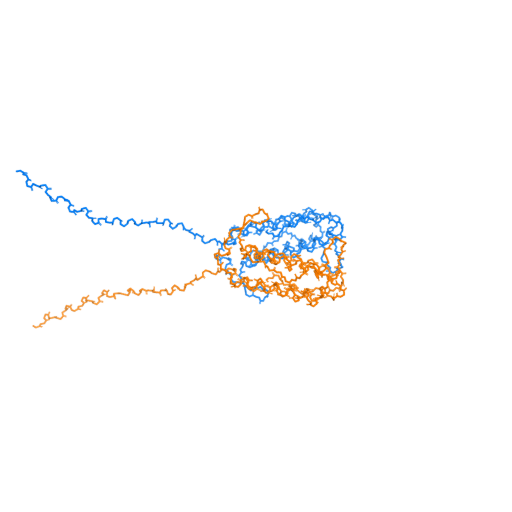8.773 1 98.88 117 GLN A CA 1
ATOM 951 C C . GLN A 1 117 ? 17.547 -0.409 7.914 1 98.88 117 GLN A C 1
ATOM 953 O O . GLN A 1 117 ? 17.5 0.748 8.336 1 98.88 117 GLN A O 1
ATOM 958 N N . ALA A 1 118 ? 17.172 -0.755 6.73 1 98.94 118 ALA A N 1
ATOM 959 C CA . ALA A 1 118 ? 16.609 0.24 5.816 1 98.94 118 ALA A CA 1
ATOM 960 C C . ALA A 1 118 ? 15.352 0.874 6.398 1 98.94 118 ALA A C 1
ATOM 962 O O . ALA A 1 118 ? 15.188 2.096 6.367 1 98.94 118 ALA A O 1
ATOM 963 N N . ASN A 1 119 ? 14.461 0.039 6.914 1 98.94 119 ASN A N 1
ATOM 964 C CA . ASN A 1 119 ? 13.219 0.544 7.492 1 98.94 119 ASN A CA 1
ATOM 965 C C . ASN A 1 119 ? 13.484 1.379 8.742 1 98.94 119 ASN A C 1
ATOM 967 O O . ASN A 1 119 ? 12.805 2.377 8.984 1 98.94 119 ASN A O 1
ATOM 971 N N . ASP A 1 120 ? 14.438 0.984 9.562 1 98.94 120 ASP A N 1
ATOM 972 C CA . ASP A 1 120 ? 14.828 1.774 10.727 1 98.94 120 ASP A CA 1
ATOM 973 C C . ASP A 1 120 ? 15.344 3.15 10.312 1 98.94 120 ASP A C 1
ATOM 975 O O . ASP A 1 120 ? 15.086 4.145 10.992 1 98.94 120 ASP A O 1
ATOM 979 N N . TYR A 1 121 ? 16.062 3.182 9.25 1 98.88 121 TYR A N 1
ATOM 980 C CA . TYR A 1 121 ? 16.562 4.453 8.734 1 98.88 121 TYR A CA 1
ATOM 981 C C . TYR A 1 121 ? 15.406 5.383 8.375 1 98.88 121 TYR A C 1
ATOM 983 O O . TYR A 1 121 ? 15.422 6.566 8.727 1 98.88 121 TYR A O 1
ATOM 991 N N . VAL A 1 122 ? 14.391 4.895 7.699 1 98.94 122 VAL A N 1
ATOM 992 C CA . VAL A 1 122 ? 13.227 5.695 7.348 1 98.94 122 VAL A CA 1
ATOM 993 C C . VAL A 1 122 ? 12.531 6.188 8.617 1 98.94 122 VAL A C 1
ATOM 995 O O . VAL A 1 122 ? 12.125 7.348 8.703 1 98.94 122 VAL A O 1
ATOM 998 N N . LEU A 1 123 ? 12.391 5.23 9.602 1 98.94 123 LEU A N 1
ATOM 999 C CA . LEU A 1 123 ? 11.75 5.602 10.852 1 98.94 123 LEU A CA 1
ATOM 1000 C C . LEU A 1 123 ? 12.477 6.766 11.516 1 98.94 123 LEU A C 1
ATOM 1002 O O . LEU A 1 123 ? 11.844 7.691 12.031 1 98.94 123 LEU A O 1
ATOM 1006 N N . GLU A 1 124 ? 13.789 6.746 11.477 1 98.81 124 GLU A N 1
ATOM 1007 C CA . GLU A 1 124 ? 14.578 7.836 12.039 1 98.81 124 GLU A CA 1
ATOM 1008 C C . GLU A 1 124 ? 14.328 9.148 11.297 1 98.81 124 GLU A C 1
ATOM 1010 O O . GLU A 1 124 ? 14.188 10.203 11.914 1 98.81 124 GLU A O 1
ATOM 1015 N N . LEU A 1 125 ? 14.273 9.07 9.984 1 98.81 125 LEU A N 1
ATOM 1016 C CA . LEU A 1 125 ? 13.977 10.258 9.195 1 98.81 125 LEU A CA 1
ATOM 1017 C C . LEU A 1 125 ? 12.594 10.805 9.539 1 98.81 125 LEU A C 1
ATOM 1019 O O . LEU A 1 125 ? 12.406 12.016 9.641 1 98.81 125 LEU A O 1
ATOM 1023 N N . ILE A 1 126 ? 11.609 9.914 9.695 1 98.81 126 ILE A N 1
ATOM 1024 C CA . ILE A 1 126 ? 10.242 10.305 10.031 1 98.81 126 ILE A CA 1
ATOM 1025 C C . ILE A 1 126 ? 10.234 11.023 11.383 1 98.81 126 ILE A C 1
ATOM 1027 O O . ILE A 1 126 ? 9.664 12.109 11.508 1 98.81 126 ILE A O 1
ATOM 1031 N N . LYS A 1 127 ? 10.898 10.508 12.367 1 98.56 127 LYS A N 1
ATOM 1032 C CA . LYS A 1 127 ? 10.883 11.023 13.727 1 98.56 127 LYS A CA 1
ATOM 1033 C C . LYS A 1 127 ? 11.578 12.383 13.805 1 98.56 127 LYS A C 1
ATOM 1035 O O . LYS A 1 127 ? 11.242 13.211 14.648 1 98.56 127 LYS A O 1
ATOM 1040 N N . ASN A 1 128 ? 12.461 12.617 12.891 1 97.88 128 ASN A N 1
ATOM 1041 C CA . ASN A 1 128 ? 13.273 13.828 12.977 1 97.88 128 ASN A CA 1
ATOM 1042 C C . ASN A 1 128 ? 12.852 14.859 11.93 1 97.88 128 ASN A C 1
ATOM 1044 O O . ASN A 1 128 ? 13.445 15.938 11.836 1 97.88 128 ASN A O 1
ATOM 1048 N N . ALA A 1 129 ? 11.859 14.523 11.164 1 97.25 129 ALA A N 1
ATOM 1049 C CA . ALA A 1 129 ? 11.438 15.414 10.086 1 97.25 129 ALA A CA 1
ATOM 1050 C C . ALA A 1 129 ? 10.812 16.688 10.648 1 97.25 129 ALA A C 1
ATOM 1052 O O . ALA A 1 129 ? 9.992 16.625 11.57 1 97.25 129 ALA A O 1
ATOM 1053 N N . GLU A 1 130 ? 11.211 17.812 10.078 1 95.5 130 GLU A N 1
ATOM 1054 C CA . GLU A 1 130 ? 10.609 19.109 10.414 1 95.5 130 GLU A CA 1
ATOM 1055 C C . GLU A 1 130 ? 9.57 19.516 9.375 1 95.5 130 GLU A C 1
ATOM 1057 O O . GLU A 1 130 ? 9.703 19.188 8.195 1 95.5 130 GLU A O 1
ATOM 1062 N N . LYS A 1 131 ? 8.594 20.297 9.852 1 94.81 131 LYS A N 1
ATOM 1063 C CA . LYS A 1 131 ? 7.512 20.719 8.969 1 94.81 131 LYS A CA 1
ATOM 1064 C C . LYS A 1 131 ? 8.055 21.453 7.742 1 94.81 131 LYS A C 1
ATOM 1066 O O . LYS A 1 131 ? 7.555 21.266 6.633 1 94.81 131 LYS A O 1
ATOM 1071 N N . ILE A 1 132 ? 9.062 22.25 7.965 1 95.12 132 ILE A N 1
ATOM 1072 C CA . ILE A 1 132 ? 9.633 23.031 6.871 1 95.12 132 ILE A CA 1
ATOM 1073 C C . ILE A 1 132 ? 10.18 22.094 5.797 1 95.12 132 ILE A C 1
ATOM 1075 O O . ILE A 1 132 ? 10.047 22.375 4.602 1 95.12 132 ILE A O 1
ATOM 1079 N N . GLN A 1 133 ? 10.812 21 6.16 1 96.44 133 GLN A N 1
ATOM 1080 C CA . GLN A 1 133 ? 11.312 20 5.215 1 96.44 133 GLN A CA 1
ATOM 1081 C C . GLN A 1 133 ? 10.172 19.25 4.539 1 96.44 133 GLN A C 1
ATOM 1083 O O . GLN A 1 133 ? 10.188 19.047 3.324 1 96.44 133 GLN A O 1
ATOM 1088 N N . LEU A 1 134 ? 9.211 18.891 5.309 1 97.69 134 LEU A N 1
ATOM 1089 C CA . LEU A 1 134 ? 8.055 18.141 4.809 1 97.69 134 LEU A CA 1
ATOM 1090 C C . LEU A 1 134 ? 7.309 18.938 3.75 1 97.69 134 LEU A C 1
ATOM 1092 O O . LEU A 1 134 ? 6.789 18.375 2.787 1 97.69 134 LEU A O 1
ATOM 1096 N N . ASP A 1 135 ? 7.328 20.234 3.848 1 97 135 ASP A N 1
ATOM 1097 C CA . ASP A 1 135 ? 6.547 21.109 2.979 1 97 135 ASP A CA 1
ATOM 1098 C C . ASP A 1 135 ? 7.328 21.484 1.718 1 97 135 ASP A C 1
ATOM 1100 O O . ASP A 1 135 ? 6.781 22.094 0.796 1 97 135 ASP A O 1
ATOM 1104 N N . GLU A 1 136 ? 8.594 21.109 1.696 1 97.88 136 GLU A N 1
ATOM 1105 C CA . GLU A 1 136 ? 9.391 21.422 0.509 1 97.88 136 GLU A CA 1
ATOM 1106 C C . GLU A 1 136 ? 8.805 20.766 -0.734 1 97.88 136 GLU A C 1
ATOM 1108 O O . GLU A 1 136 ? 8.453 19.578 -0.707 1 97.88 136 GLU A O 1
ATOM 1113 N N . LYS A 1 137 ? 8.742 21.578 -1.85 1 97.75 137 LYS A N 1
ATOM 1114 C CA . LYS A 1 137 ? 8.188 21.094 -3.109 1 97.75 137 LYS A CA 1
ATOM 1115 C C . LYS A 1 137 ? 9.227 20.297 -3.895 1 97.75 137 LYS A C 1
ATOM 1117 O O . LYS A 1 137 ? 10.414 20.641 -3.898 1 97.75 137 LYS A O 1
ATOM 1122 N N . ILE A 1 138 ? 8.742 19.219 -4.551 1 97.88 138 ILE A N 1
ATOM 1123 C CA . ILE A 1 138 ? 9.562 18.406 -5.434 1 97.88 138 ILE A CA 1
ATOM 1124 C C . ILE A 1 138 ? 8.719 17.906 -6.602 1 97.88 138 ILE A C 1
ATOM 1126 O O . ILE A 1 138 ? 7.488 17.844 -6.512 1 97.88 138 ILE A O 1
ATOM 1130 N N . VAL A 1 139 ? 9.383 17.656 -7.734 1 97.88 139 VAL A N 1
ATOM 1131 C CA . VAL A 1 139 ? 8.734 16.984 -8.859 1 97.88 139 VAL A CA 1
ATOM 1132 C C . VAL A 1 139 ? 9.102 15.508 -8.875 1 97.88 139 VAL A C 1
ATOM 1134 O O . VAL A 1 139 ? 10.281 15.156 -8.812 1 97.88 139 VAL A O 1
ATOM 1137 N N . PHE A 1 140 ? 8.133 14.68 -8.914 1 98 140 PHE A N 1
ATOM 1138 C CA . PHE A 1 140 ? 8.32 13.234 -8.977 1 98 140 PHE A CA 1
ATOM 1139 C C . PHE A 1 140 ? 7.273 12.594 -9.875 1 98 140 PHE A C 1
ATOM 1141 O O . PHE A 1 140 ? 6.082 12.883 -9.758 1 98 140 PHE A O 1
ATOM 1148 N N . GLY A 1 141 ? 7.688 11.719 -10.781 1 96.38 141 GLY A N 1
ATOM 1149 C CA . GLY A 1 141 ? 6.754 11.086 -11.695 1 96.38 141 GLY A CA 1
ATOM 1150 C C . GLY A 1 141 ? 5.945 12.078 -12.508 1 96.38 141 GLY A C 1
ATOM 1151 O O . GLY A 1 141 ? 4.742 11.891 -12.703 1 96.38 141 GLY A O 1
ATOM 1152 N N . ASN A 1 142 ? 6.504 13.164 -12.75 1 95.94 142 ASN A N 1
ATOM 1153 C CA . ASN A 1 142 ? 5.895 14.234 -13.523 1 95.94 142 ASN A CA 1
ATOM 1154 C C . ASN A 1 142 ? 4.75 14.898 -12.766 1 95.94 142 ASN A C 1
ATOM 1156 O O . ASN A 1 142 ? 3.807 15.406 -13.375 1 95.94 142 ASN A O 1
ATOM 1160 N N . GLU A 1 143 ? 4.766 14.758 -11.508 1 97.94 143 GLU A N 1
ATOM 1161 C CA . GLU A 1 143 ? 3.791 15.398 -10.633 1 97.94 143 GLU A CA 1
ATOM 1162 C C . GLU A 1 143 ? 4.473 16.328 -9.633 1 97.94 143 GLU A C 1
ATOM 1164 O O . GLU A 1 143 ? 5.531 16 -9.094 1 97.94 143 GLU A O 1
ATOM 1169 N N . ASN A 1 144 ? 3.873 17.531 -9.453 1 97.88 144 ASN A N 1
ATOM 1170 C CA . ASN A 1 144 ? 4.277 18.391 -8.352 1 97.88 144 ASN A CA 1
ATOM 1171 C C . ASN A 1 144 ? 3.742 17.875 -7.016 1 97.88 144 ASN A C 1
ATOM 1173 O O . ASN A 1 144 ? 2.545 17.625 -6.879 1 97.88 144 ASN A O 1
ATOM 1177 N N . MET A 1 145 ? 4.711 17.75 -6.027 1 98.06 145 MET A N 1
ATOM 1178 C CA . MET A 1 145 ? 4.312 17.281 -4.703 1 98.06 145 MET A CA 1
ATOM 1179 C C . MET A 1 145 ? 5.262 17.812 -3.633 1 98.06 145 MET A C 1
ATOM 1181 O O . MET A 1 145 ? 6.121 18.656 -3.918 1 98.06 145 MET A O 1
ATOM 1185 N N . THR A 1 146 ? 5.039 17.422 -2.406 1 98.12 146 THR A N 1
ATOM 1186 C CA . THR A 1 146 ? 5.945 17.781 -1.324 1 98.12 146 THR A CA 1
ATOM 1187 C C . THR A 1 146 ? 6.766 16.578 -0.877 1 98.12 146 THR A C 1
ATOM 1189 O O . THR A 1 146 ? 6.434 15.438 -1.207 1 98.12 146 THR A O 1
ATOM 1192 N N . LYS A 1 147 ? 7.781 16.812 -0.115 1 98.5 147 LYS A N 1
ATOM 1193 C CA . LYS A 1 147 ? 8.617 15.727 0.41 1 98.5 147 LYS A CA 1
ATOM 1194 C C . LYS A 1 147 ? 7.836 14.859 1.393 1 98.5 147 LYS A C 1
ATOM 1196 O O . LYS A 1 147 ? 8.133 13.68 1.556 1 98.5 147 LYS A O 1
ATOM 1201 N N . GLU A 1 148 ? 6.797 15.391 1.993 1 98.56 148 GLU A N 1
ATOM 1202 C CA . GLU A 1 148 ? 5.922 14.578 2.836 1 98.56 148 GLU A CA 1
ATOM 1203 C C . GLU A 1 148 ? 5.32 13.422 2.049 1 98.56 148 GLU A C 1
ATOM 1205 O O . GLU A 1 148 ? 5.277 12.289 2.535 1 98.56 148 GLU A O 1
ATOM 1210 N N . ASN A 1 149 ? 4.953 13.719 0.851 1 98.75 149 ASN A N 1
ATOM 1211 C CA . ASN A 1 149 ? 4.352 12.672 0.034 1 98.75 149 ASN A CA 1
ATOM 1212 C C . ASN A 1 149 ? 5.34 11.547 -0.26 1 98.75 149 ASN A C 1
ATOM 1214 O O . ASN A 1 149 ? 4.941 10.398 -0.45 1 98.75 149 ASN A O 1
ATOM 1218 N N . ILE A 1 150 ? 6.633 11.852 -0.307 1 98.88 150 ILE A N 1
ATOM 1219 C CA . ILE A 1 150 ? 7.637 10.836 -0.593 1 98.88 150 ILE A CA 1
ATOM 1220 C C . ILE A 1 150 ? 7.691 9.828 0.553 1 98.88 150 ILE A C 1
ATOM 1222 O O . ILE A 1 150 ? 7.91 8.633 0.329 1 98.88 150 ILE A O 1
ATOM 1226 N N . PHE A 1 151 ? 7.445 10.266 1.786 1 98.88 151 PHE A N 1
ATOM 1227 C CA . PHE A 1 151 ? 7.367 9.328 2.902 1 98.88 151 PHE A CA 1
ATOM 1228 C C . PHE A 1 151 ? 6.188 8.383 2.729 1 98.88 151 PHE A C 1
ATOM 1230 O O . PHE A 1 151 ? 6.312 7.18 2.982 1 98.88 151 PHE A O 1
ATOM 1237 N N . TYR A 1 152 ? 5.066 8.914 2.287 1 98.88 152 TYR A N 1
ATOM 1238 C CA . TYR A 1 152 ? 3.895 8.07 2.08 1 98.88 152 TYR A CA 1
ATOM 1239 C C . TYR A 1 152 ? 4.09 7.145 0.887 1 98.88 152 TYR A C 1
ATOM 1241 O O . TYR A 1 152 ? 3.613 6.008 0.889 1 98.88 152 TYR A O 1
ATOM 1249 N N . LEU A 1 153 ? 4.812 7.641 -0.11 1 98.94 153 LEU A N 1
ATOM 1250 C CA . LEU A 1 153 ? 5.168 6.801 -1.249 1 98.94 153 LEU A CA 1
ATOM 1251 C C . LEU A 1 153 ? 6.039 5.629 -0.81 1 98.94 153 LEU A C 1
ATOM 1253 O O . LEU A 1 153 ? 5.855 4.504 -1.284 1 98.94 153 LEU A O 1
ATOM 1257 N N . LEU A 1 154 ? 6.977 5.895 0.076 1 98.94 154 LEU A N 1
ATOM 1258 C CA . LEU A 1 154 ? 7.816 4.824 0.606 1 98.94 154 LEU A CA 1
ATOM 1259 C C . LEU A 1 154 ? 6.965 3.699 1.183 1 98.94 154 LEU A C 1
ATOM 1261 O O . LEU A 1 154 ? 7.219 2.523 0.908 1 98.94 154 LEU A O 1
ATOM 1265 N N . ARG A 1 155 ? 5.965 4.055 1.927 1 98.88 155 ARG A N 1
ATOM 1266 C CA . ARG A 1 155 ? 5.105 3.039 2.523 1 98.88 155 ARG A CA 1
ATOM 1267 C C . ARG A 1 155 ? 4.293 2.314 1.457 1 98.88 155 ARG A C 1
ATOM 1269 O O . ARG A 1 155 ? 4.207 1.085 1.46 1 98.88 155 ARG A O 1
ATOM 1276 N N . GLY A 1 156 ? 3.701 3.057 0.553 1 98.81 156 GLY A N 1
ATOM 1277 C CA . GLY A 1 156 ? 2.928 2.459 -0.523 1 98.81 156 GLY A CA 1
ATOM 1278 C C . GLY A 1 156 ? 3.727 1.479 -1.36 1 98.81 156 GLY A C 1
ATOM 1279 O O . GLY A 1 156 ? 3.225 0.417 -1.731 1 98.81 156 GLY A O 1
ATOM 1280 N N . HIS A 1 157 ? 4.949 1.883 -1.647 1 98.94 157 HIS A N 1
ATOM 1281 C CA . HIS A 1 157 ? 5.832 1.025 -2.432 1 98.94 157 HIS A CA 1
ATOM 1282 C C . HIS A 1 157 ? 6.148 -0.268 -1.688 1 98.94 157 HIS A C 1
ATOM 1284 O O . HIS A 1 157 ? 6.152 -1.347 -2.285 1 98.94 157 HIS A O 1
ATOM 1290 N N . GLN A 1 158 ? 6.418 -0.118 -0.443 1 98.94 158 GLN A N 1
ATOM 1291 C CA . GLN A 1 158 ? 6.707 -1.301 0.362 1 98.94 158 GLN A CA 1
ATOM 1292 C C . GLN A 1 158 ? 5.496 -2.225 0.435 1 98.94 158 GLN A C 1
ATOM 1294 O O . GLN A 1 158 ? 5.629 -3.443 0.304 1 98.94 158 GLN A O 1
ATOM 1299 N N . VAL A 1 159 ? 4.297 -1.711 0.613 1 98.94 159 VAL A N 1
ATOM 1300 C CA . VAL A 1 159 ? 3.062 -2.49 0.612 1 98.94 159 VAL A CA 1
ATOM 1301 C C . VAL A 1 159 ? 2.896 -3.195 -0.733 1 98.94 159 VAL A C 1
ATOM 1303 O O . VAL A 1 159 ? 2.541 -4.375 -0.783 1 98.94 159 VAL A O 1
ATOM 1306 N N . HIS A 1 160 ? 3.184 -2.494 -1.819 1 98.94 160 HIS A N 1
ATOM 1307 C CA . HIS A 1 160 ? 3.068 -3.014 -3.178 1 98.94 160 HIS A CA 1
ATOM 1308 C C . HIS A 1 160 ? 3.922 -4.262 -3.363 1 98.94 160 HIS A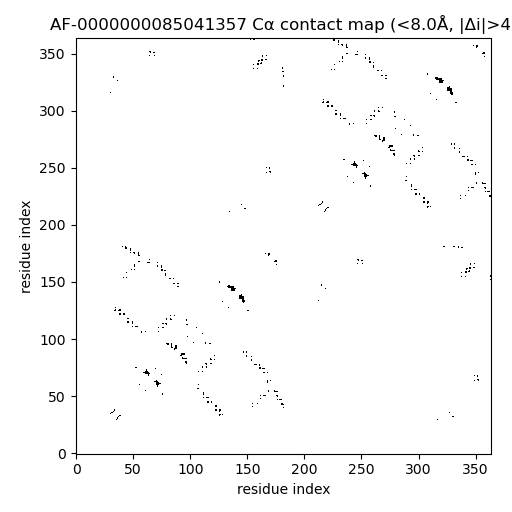 C 1
ATOM 1310 O O . HIS A 1 160 ? 3.426 -5.297 -3.812 1 98.94 160 HIS A O 1
ATOM 1316 N N . HIS A 1 161 ? 5.121 -4.207 -3.008 1 98.94 161 HIS A N 1
ATOM 1317 C CA . HIS A 1 161 ? 6.02 -5.336 -3.225 1 98.94 161 HIS A CA 1
ATOM 1318 C C . HIS A 1 161 ? 5.785 -6.438 -2.195 1 98.94 161 HIS A C 1
ATOM 1320 O O . HIS A 1 161 ? 5.84 -7.621 -2.525 1 98.94 161 HIS A O 1
ATOM 1326 N N . ARG A 1 162 ? 5.496 -6.09 -0.958 1 98.94 162 ARG A N 1
ATOM 1327 C CA . ARG A 1 162 ? 5.195 -7.07 0.079 1 98.94 162 ARG A CA 1
ATOM 1328 C C . ARG A 1 162 ? 3.957 -7.883 -0.279 1 98.94 162 ARG A C 1
ATOM 1330 O O . ARG A 1 162 ? 3.912 -9.094 -0.043 1 98.94 162 ARG A O 1
ATOM 1337 N N . ALA A 1 163 ? 2.959 -7.219 -0.773 1 98.88 163 ALA A N 1
ATOM 1338 C CA . ALA A 1 163 ? 1.719 -7.918 -1.104 1 98.88 163 ALA A CA 1
ATOM 1339 C C . ALA A 1 163 ? 1.947 -8.953 -2.197 1 98.88 163 ALA A C 1
ATOM 1341 O O . ALA A 1 163 ? 1.308 -10.008 -2.203 1 98.88 163 ALA A O 1
ATOM 1342 N N . GLN A 1 164 ? 2.846 -8.664 -3.123 1 98.88 164 GLN A N 1
ATOM 1343 C CA . GLN A 1 164 ? 3.207 -9.664 -4.117 1 98.88 164 GLN A CA 1
ATOM 1344 C C . GLN A 1 164 ? 3.852 -10.883 -3.459 1 98.88 164 GLN A C 1
ATOM 1346 O O . GLN A 1 164 ? 3.559 -12.023 -3.826 1 98.88 164 GLN A O 1
ATOM 1351 N N . CYS A 1 165 ? 4.656 -10.664 -2.477 1 98.94 165 CYS A N 1
ATOM 1352 C CA . CYS A 1 165 ? 5.316 -11.742 -1.747 1 98.94 165 CYS A CA 1
ATOM 1353 C C . CYS A 1 165 ? 4.293 -12.648 -1.073 1 98.94 165 CYS A C 1
ATOM 1355 O O . CYS A 1 165 ? 4.523 -13.852 -0.936 1 98.94 165 CYS A O 1
ATOM 1357 N N . LEU A 1 166 ? 3.162 -12.109 -0.662 1 98.88 166 LEU A N 1
ATOM 1358 C CA . LEU A 1 166 ? 2.125 -12.922 -0.038 1 98.88 166 LEU A CA 1
ATOM 1359 C C . LEU A 1 166 ? 1.6 -13.969 -1.012 1 98.88 166 LEU A C 1
ATOM 1361 O O . LEU A 1 166 ? 1.337 -15.109 -0.62 1 98.88 166 LEU A O 1
ATOM 1365 N N . VAL A 1 167 ? 1.444 -13.602 -2.256 1 98.81 167 VAL A N 1
ATOM 1366 C CA . VAL A 1 167 ? 1.005 -14.555 -3.273 1 98.81 167 VAL A CA 1
ATOM 1367 C C . VAL A 1 167 ? 2.055 -15.648 -3.445 1 98.81 167 VAL A C 1
ATOM 1369 O O . VAL A 1 167 ? 1.716 -16.828 -3.592 1 98.81 167 VAL A O 1
ATOM 1372 N N . TYR A 1 168 ? 3.367 -15.234 -3.406 1 98.88 168 TYR A N 1
ATOM 1373 C CA . TYR A 1 168 ? 4.445 -16.219 -3.516 1 98.88 168 TYR A CA 1
ATOM 1374 C C . TYR A 1 168 ? 4.359 -17.25 -2.406 1 98.88 168 TYR A C 1
ATOM 1376 O O . TYR A 1 168 ? 4.508 -18.453 -2.654 1 98.88 168 TYR A O 1
ATOM 1384 N N . LEU A 1 169 ? 4.133 -16.766 -1.183 1 98.88 169 LEU A N 1
ATOM 1385 C CA . LEU A 1 169 ? 3.977 -17.672 -0.055 1 98.88 169 LEU A CA 1
ATOM 1386 C C . LEU A 1 169 ? 2.857 -18.672 -0.319 1 98.88 169 LEU A C 1
ATOM 1388 O O . LEU A 1 169 ? 3.057 -19.891 -0.176 1 98.88 169 LEU A O 1
ATOM 1392 N N . ARG A 1 170 ? 1.768 -18.25 -0.796 1 98.62 170 ARG A N 1
ATOM 1393 C CA . ARG A 1 170 ? 0.608 -19.109 -1.01 1 98.62 170 ARG A CA 1
ATOM 1394 C C . ARG A 1 170 ? 0.867 -20.109 -2.133 1 98.62 170 ARG A C 1
ATOM 1396 O O . ARG A 1 170 ? 0.452 -21.266 -2.051 1 98.62 170 ARG A O 1
ATOM 1403 N N . LEU A 1 171 ? 1.525 -19.641 -3.15 1 98.75 171 LEU A N 1
ATOM 1404 C CA . LEU A 1 171 ? 1.858 -20.516 -4.27 1 98.75 171 LEU A CA 1
ATOM 1405 C C . LEU A 1 171 ? 2.746 -21.672 -3.809 1 98.75 171 LEU A C 1
ATOM 1407 O O . LEU A 1 171 ? 2.748 -22.734 -4.422 1 98.75 171 LEU A O 1
ATOM 1411 N N . LYS A 1 172 ? 3.475 -21.422 -2.744 1 98.69 172 LYS A N 1
ATOM 1412 C CA . LYS A 1 172 ? 4.375 -22.453 -2.219 1 98.69 172 LYS A CA 1
ATOM 1413 C C . LYS A 1 172 ? 3.754 -23.172 -1.021 1 98.69 172 LYS A C 1
ATOM 1415 O O . LYS A 1 172 ? 4.445 -23.875 -0.29 1 98.69 172 LYS A O 1
ATOM 1420 N N . GLY A 1 173 ? 2.469 -22.922 -0.78 1 98.12 173 GLY A N 1
ATOM 1421 C CA . GLY A 1 173 ? 1.742 -23.609 0.279 1 98.12 173 GLY A CA 1
ATOM 1422 C C . GLY A 1 173 ? 2.133 -23.141 1.668 1 98.12 173 GLY A C 1
ATOM 1423 O O . GLY A 1 173 ? 1.982 -23.875 2.643 1 98.12 173 GLY A O 1
ATOM 1424 N N . ILE A 1 174 ? 2.742 -21.969 1.757 1 98.31 174 ILE A N 1
ATOM 1425 C CA . ILE A 1 174 ? 3.176 -21.406 3.029 1 98.31 174 ILE A CA 1
ATOM 1426 C C . ILE A 1 174 ? 2.117 -20.438 3.553 1 98.31 174 ILE A C 1
ATOM 1428 O O . ILE A 1 174 ? 1.61 -19.594 2.803 1 98.31 174 ILE A O 1
ATOM 1432 N N . ASN A 1 175 ? 1.812 -20.5 4.832 1 96.62 175 ASN A N 1
ATOM 1433 C CA . ASN A 1 175 ? 0.824 -19.625 5.438 1 96.62 175 ASN A CA 1
ATOM 1434 C C . ASN A 1 175 ? 1.333 -18.188 5.516 1 96.62 175 ASN A C 1
ATOM 1436 O O . ASN A 1 175 ? 2.418 -17.938 6.039 1 96.62 175 ASN A O 1
ATOM 1440 N N . ALA A 1 176 ? 0.526 -17.344 5 1 96.25 176 ALA A N 1
ATOM 1441 C CA . ALA A 1 176 ? 0.843 -15.922 5.141 1 96.25 176 ALA A CA 1
ATOM 1442 C C . ALA A 1 176 ? 0.563 -15.438 6.562 1 96.25 176 ALA A C 1
ATOM 1444 O O . ALA A 1 176 ? -0.425 -15.844 7.18 1 96.25 176 ALA A O 1
ATOM 1445 N N . PRO A 1 177 ? 1.413 -14.547 7.137 1 98.06 177 PRO A N 1
ATOM 1446 C CA . PRO A 1 177 ? 1.072 -13.938 8.422 1 98.06 177 PRO A CA 1
ATOM 1447 C C . PRO A 1 177 ? -0.203 -13.094 8.359 1 98.06 177 PRO A C 1
ATOM 1449 O O . PRO A 1 177 ? -0.575 -12.617 7.285 1 98.06 177 PRO A O 1
ATOM 1452 N N . SER A 1 178 ? -0.801 -12.961 9.539 1 97.12 178 SER A N 1
ATOM 1453 C CA . SER A 1 178 ? -2.02 -12.156 9.602 1 97.12 178 SER A CA 1
ATOM 1454 C C . SER A 1 178 ? -1.76 -10.719 9.164 1 97.12 178 SER A C 1
ATOM 1456 O O . SER A 1 178 ? -0.745 -10.125 9.539 1 97.12 178 SER A O 1
ATOM 1458 N N . TYR A 1 179 ? -2.688 -10.242 8.414 1 97.5 179 TYR A N 1
ATOM 1459 C CA . TYR A 1 179 ? -2.541 -8.93 7.797 1 97.5 179 TYR A CA 1
ATOM 1460 C C . TYR A 1 179 ? -2.613 -7.82 8.836 1 97.5 179 TYR A C 1
ATOM 1462 O O . TYR A 1 179 ? -3.479 -7.844 9.719 1 97.5 179 TYR A O 1
ATOM 1470 N N . VAL A 1 180 ? -1.751 -6.855 8.703 1 97.62 180 VAL A N 1
ATOM 1471 C CA . VAL A 1 180 ? -1.755 -5.59 9.43 1 97.62 180 VAL A CA 1
ATOM 1472 C C . VAL A 1 180 ? -1.555 -4.434 8.453 1 97.62 180 VAL A C 1
ATOM 1474 O O . VAL A 1 180 ? -0.477 -4.281 7.871 1 97.62 180 VAL A O 1
ATOM 1477 N N . GLY A 1 181 ? -2.596 -3.584 8.266 1 97.5 181 GLY A N 1
ATOM 1478 C CA . GLY A 1 181 ? -2.496 -2.525 7.273 1 97.5 181 GLY A CA 1
ATOM 1479 C C . GLY A 1 181 ? -2.703 -1.14 7.855 1 97.5 181 GLY A C 1
ATOM 1480 O O . GLY A 1 181 ? -2.514 -0.137 7.164 1 97.5 181 GLY A O 1
ATOM 1481 N N . TRP A 1 182 ? -3.059 -1.178 9.125 1 97.12 182 TRP A N 1
ATOM 1482 C CA . TRP A 1 182 ? -3.416 0.093 9.742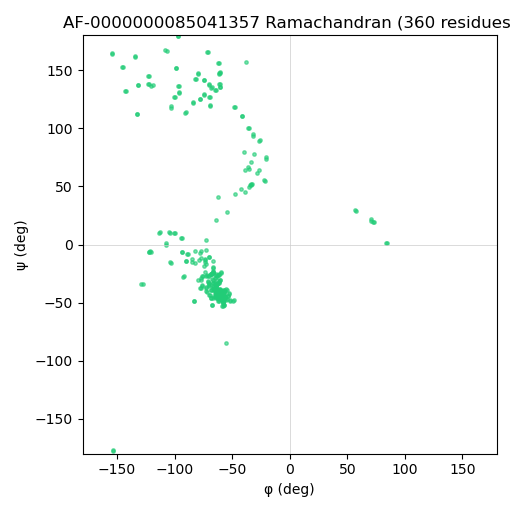 1 97.12 182 TRP A CA 1
ATOM 1483 C C . TRP A 1 182 ? -2.197 0.744 10.391 1 97.12 182 TRP A C 1
ATOM 1485 O O . TRP A 1 182 ? -1.205 0.07 10.68 1 97.12 182 TRP A O 1
ATOM 1495 N N . MET B 1 1 ? 8.156 94.312 13.648 1 27.62 1 MET B N 1
ATOM 1496 C CA . MET B 1 1 ? 7.219 93.5 12.859 1 27.62 1 MET B CA 1
ATOM 1497 C C . MET B 1 1 ? 7.742 92.125 12.633 1 27.62 1 MET B C 1
ATOM 1499 O O . MET B 1 1 ? 7.027 91.25 12.102 1 27.62 1 MET B O 1
ATOM 1503 N N . PHE B 1 2 ? 9.031 91.875 12.945 1 29.3 2 PHE B N 1
ATOM 1504 C CA . PHE B 1 2 ? 9.859 90.812 12.414 1 29.3 2 PHE B CA 1
ATOM 1505 C C . PHE B 1 2 ? 9.586 89.5 13.164 1 29.3 2 PHE B C 1
ATOM 1507 O O . PHE B 1 2 ? 10.164 88.438 12.836 1 29.3 2 PHE B O 1
ATOM 1514 N N . LEU B 1 3 ? 8.914 89.562 14.375 1 30.84 3 LEU B N 1
ATOM 1515 C CA . LEU B 1 3 ? 9.039 88.5 15.352 1 30.84 3 LEU B CA 1
ATOM 1516 C C . LEU B 1 3 ? 8.18 87.312 14.961 1 30.84 3 LEU B C 1
ATOM 1518 O O . LEU B 1 3 ? 8.055 86.375 15.719 1 30.84 3 LEU B O 1
ATOM 1522 N N . LEU B 1 4 ? 7.336 87.438 13.898 1 31.2 4 LEU B N 1
ATOM 1523 C CA . LEU B 1 4 ? 6.176 86.562 13.859 1 31.2 4 LEU B CA 1
ATOM 1524 C C . LEU B 1 4 ? 6.586 85.125 13.461 1 31.2 4 LEU B C 1
ATOM 1526 O O . LEU B 1 4 ? 5.789 84.188 13.57 1 31.2 4 LEU B O 1
ATOM 1530 N N . SER B 1 5 ? 7.684 84.938 12.695 1 30.75 5 SER B N 1
ATOM 1531 C CA . SER B 1 5 ? 7.586 83.875 11.695 1 30.75 5 SER B CA 1
ATOM 1532 C C . SER B 1 5 ? 7.793 82.5 12.32 1 30.75 5 SER B C 1
ATOM 1534 O O . SER B 1 5 ? 7.496 81.5 11.695 1 30.75 5 SER B O 1
ATOM 1536 N N . PHE B 1 6 ? 8.602 82.438 13.398 1 32.34 6 PHE B N 1
ATOM 1537 C CA . PHE B 1 6 ? 9.367 81.188 13.469 1 32.34 6 PHE B CA 1
ATOM 1538 C C . PHE B 1 6 ? 8.5 80 13.961 1 32.34 6 PHE B C 1
ATOM 1540 O O . PHE B 1 6 ? 8.977 78.875 14.086 1 32.34 6 PHE B O 1
ATOM 1547 N N . VAL B 1 7 ? 7.25 80.25 14.5 1 32.84 7 VAL B N 1
ATOM 1548 C CA . VAL B 1 7 ? 6.695 79.25 15.398 1 32.84 7 VAL B CA 1
ATOM 1549 C C . VAL B 1 7 ? 6.254 78.062 14.594 1 32.84 7 VAL B C 1
ATOM 1551 O O . VAL B 1 7 ? 5.773 77.062 15.156 1 32.84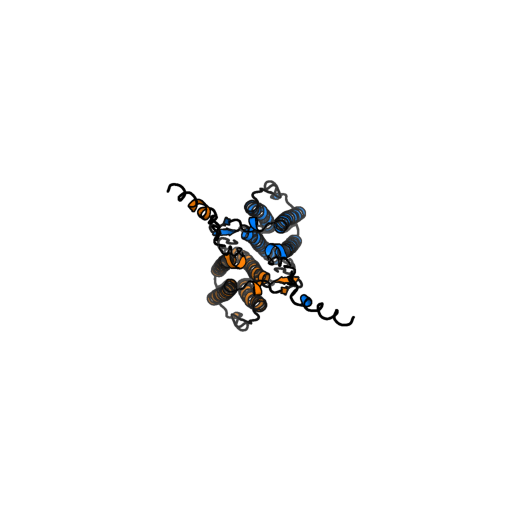 7 VAL B O 1
ATOM 1554 N N . MET B 1 8 ? 6.105 78.125 13.242 1 31.92 8 MET B N 1
ATOM 1555 C CA . MET B 1 8 ? 5.195 77.125 12.672 1 31.92 8 MET B CA 1
ATOM 1556 C C . MET B 1 8 ? 5.816 75.75 12.695 1 31.92 8 MET B C 1
ATOM 1558 O O . MET B 1 8 ? 5.23 74.812 12.18 1 31.92 8 MET B O 1
ATOM 1562 N N . LYS B 1 9 ? 7.141 75.625 13.125 1 35.38 9 LYS B N 1
ATOM 1563 C CA . LYS B 1 9 ? 7.84 74.438 12.672 1 35.38 9 LYS B CA 1
ATOM 1564 C C . LYS B 1 9 ? 7.359 73.188 13.43 1 35.38 9 LYS B C 1
ATOM 1566 O O . LYS B 1 9 ? 7.855 72.125 13.203 1 35.38 9 LYS B O 1
ATOM 1571 N N . GLY B 1 10 ? 6.715 73.438 14.586 1 34.59 10 GLY B N 1
ATOM 1572 C CA . GLY B 1 10 ? 6.766 72.312 15.484 1 34.59 10 GLY B CA 1
ATOM 1573 C C . GLY B 1 10 ? 5.984 71.125 14.969 1 34.59 10 GLY B C 1
ATOM 1574 O O . GLY B 1 10 ? 6.203 70 15.406 1 34.59 10 GLY B O 1
ATOM 1575 N N . LYS B 1 11 ? 4.84 71.438 14.336 1 40.31 11 LYS B N 1
ATOM 1576 C CA . LYS B 1 11 ? 3.832 70.375 14.281 1 40.31 11 LYS B CA 1
ATOM 1577 C C . LYS B 1 11 ? 4.23 69.312 13.297 1 40.31 11 LYS B C 1
ATOM 1579 O O . LYS B 1 11 ? 3.471 68.312 13.07 1 40.31 11 LYS B O 1
ATOM 1584 N N . LEU B 1 12 ? 5.258 69.625 12.477 1 37.31 12 LEU B N 1
ATOM 1585 C CA . LEU B 1 12 ? 5.359 68.688 11.367 1 37.31 12 LEU B CA 1
ATOM 1586 C C . LEU B 1 12 ? 5.832 67.312 11.852 1 37.31 12 LEU B C 1
ATOM 1588 O O . LEU B 1 12 ? 5.637 66.312 11.172 1 37.31 12 LEU B O 1
ATOM 1592 N N . VAL B 1 13 ? 6.582 67.375 12.992 1 35.12 13 VAL B N 1
ATOM 1593 C CA . VAL B 1 13 ? 7.441 66.188 13.078 1 35.12 13 VAL B CA 1
ATOM 1594 C C . VAL B 1 13 ? 6.586 64.938 13.273 1 35.12 13 VAL B C 1
ATOM 1596 O O . VAL B 1 13 ? 6.945 63.875 12.805 1 35.12 13 VAL B O 1
ATOM 1599 N N . VAL B 1 14 ? 5.637 65.062 14.188 1 36.78 14 VAL B N 1
ATOM 1600 C CA . VAL B 1 14 ? 5.324 63.844 14.875 1 36.78 14 VAL B CA 1
ATOM 1601 C C . VAL B 1 14 ? 4.551 62.906 13.938 1 36.78 14 VAL B C 1
ATOM 1603 O O . VAL B 1 14 ? 4.074 61.844 14.352 1 36.78 14 VAL B O 1
ATOM 1606 N N . GLN B 1 15 ? 4.004 63.531 12.82 1 37.25 15 GLN B N 1
ATOM 1607 C CA . GLN B 1 15 ? 3.154 62.562 12.18 1 37.25 15 GLN B CA 1
ATOM 1608 C C . GLN B 1 15 ? 3.977 61.375 11.664 1 37.25 15 GLN B C 1
ATOM 1610 O O . GLN B 1 15 ? 4.488 61.406 10.547 1 37.25 15 GLN B O 1
ATOM 1615 N N . PHE B 1 16 ? 5.141 61.188 12.219 1 35.44 16 PHE B N 1
ATOM 1616 C CA . PHE B 1 16 ? 5.801 60.031 11.656 1 35.44 16 PHE B CA 1
ATOM 1617 C C . PHE B 1 16 ? 4.793 58.906 11.383 1 35.44 16 PHE B C 1
ATOM 1619 O O . PHE B 1 16 ? 3.74 58.875 12.016 1 35.44 16 PHE B O 1
ATOM 1626 N N . VAL B 1 17 ? 5.156 57.969 10.43 1 36.16 17 VAL B N 1
ATOM 1627 C CA . VAL B 1 17 ? 5.039 56.844 9.531 1 36.16 17 VAL B CA 1
ATOM 1628 C C . VAL B 1 17 ? 4.586 55.625 10.32 1 36.16 17 VAL B C 1
ATOM 1630 O O . VAL B 1 17 ? 5.402 54.938 10.953 1 36.16 17 VAL B O 1
ATOM 1633 N N . LEU B 1 18 ? 3.848 55.812 11.414 1 38.5 18 LEU B N 1
ATOM 1634 C CA . LEU B 1 18 ? 3.4 54.469 11.758 1 38.5 18 LEU B CA 1
ATOM 1635 C C . LEU B 1 18 ? 2.848 53.75 10.531 1 38.5 18 LEU B C 1
ATOM 1637 O O . LEU B 1 18 ? 1.729 54.031 10.102 1 38.5 18 LEU B O 1
ATOM 1641 N N . LEU B 1 19 ? 3.555 53.875 9.359 1 36.56 19 LEU B N 1
ATOM 1642 C CA . LEU B 1 19 ? 3.199 52.906 8.352 1 36.56 19 LEU B CA 1
ATOM 1643 C C . LEU B 1 19 ? 2.949 51.531 9 1 36.56 19 LEU B C 1
ATOM 1645 O O . LEU B 1 19 ? 3.879 50.906 9.5 1 36.56 19 LEU B O 1
ATOM 1649 N N . ILE B 1 20 ? 1.952 51.469 9.812 1 37.94 20 ILE B N 1
ATOM 1650 C CA . ILE B 1 20 ? 1.404 50.156 10.102 1 37.94 20 ILE B CA 1
ATOM 1651 C C . ILE B 1 20 ? 1.529 49.281 8.867 1 37.94 20 ILE B C 1
ATOM 1653 O O . ILE B 1 20 ? 0.92 49.562 7.828 1 37.94 20 ILE B O 1
ATOM 1657 N N . LEU B 1 21 ? 2.752 48.844 8.477 1 37.75 21 LEU B N 1
ATOM 1658 C CA . LEU B 1 21 ? 2.908 47.656 7.664 1 37.75 21 LEU B CA 1
ATOM 1659 C C . LEU B 1 21 ? 1.763 46.688 7.91 1 37.75 21 LEU B C 1
ATOM 1661 O O . LEU B 1 21 ? 1.69 46.062 8.969 1 37.75 21 LEU B O 1
ATOM 1665 N N . ILE B 1 22 ? 0.567 47.031 7.656 1 39.09 22 ILE B N 1
ATOM 1666 C CA . ILE B 1 22 ? -0.376 45.969 7.332 1 39.09 22 ILE B CA 1
ATOM 1667 C C . ILE B 1 22 ? 0.311 44.906 6.465 1 39.09 22 ILE B C 1
ATOM 1669 O O . ILE B 1 22 ? 0.449 45.094 5.254 1 39.09 22 ILE B O 1
ATOM 1673 N N . MET B 1 23 ? 1.469 44.469 6.75 1 38.34 23 MET B N 1
ATOM 1674 C CA . MET B 1 23 ? 1.762 43.188 6.113 1 38.34 23 MET B CA 1
ATOM 1675 C C . MET B 1 23 ? 0.495 42.375 5.961 1 38.34 23 MET B C 1
ATOM 1677 O O . MET B 1 23 ? -0.253 42.188 6.922 1 38.34 23 MET B O 1
ATOM 1681 N N . GLY B 1 24 ? -0.155 42.438 4.812 1 37.91 24 GLY B N 1
ATOM 1682 C CA . GLY B 1 24 ? -1.082 41.375 4.449 1 37.91 24 GLY B CA 1
ATOM 1683 C C . GLY B 1 24 ? -0.831 40.094 5.199 1 37.91 24 GLY B C 1
ATOM 1684 O O . GLY B 1 24 ? 0.181 39.438 4.973 1 37.91 24 GLY B O 1
ATOM 1685 N N . ILE B 1 25 ? -1.103 39.938 6.367 1 41.19 25 ILE B N 1
ATOM 1686 C CA . ILE B 1 25 ? -1.297 38.562 6.875 1 41.19 25 ILE B CA 1
ATOM 1687 C C . ILE B 1 25 ? -1.915 37.688 5.785 1 41.19 25 ILE B C 1
ATOM 1689 O O . ILE B 1 25 ? -3.117 37.781 5.52 1 41.19 25 ILE B O 1
ATOM 1693 N N . SER B 1 26 ? -1.409 37.625 4.562 1 39.97 26 SER B N 1
ATOM 1694 C CA . SER B 1 26 ? -1.832 36.406 3.875 1 39.97 26 SER B CA 1
ATOM 1695 C C . SER B 1 26 ? -2.152 35.281 4.867 1 39.97 26 SER B C 1
ATOM 1697 O O . SER B 1 26 ? -1.377 35.031 5.789 1 39.97 26 SER B O 1
ATOM 1699 N N . ASP B 1 27 ? -3.275 35.219 5.266 1 43.34 27 ASP B N 1
ATOM 1700 C CA . ASP B 1 27 ? -3.654 33.969 5.891 1 43.34 27 ASP B CA 1
ATOM 1701 C C . ASP B 1 27 ? -2.734 32.812 5.441 1 43.34 27 ASP B C 1
ATOM 1703 O O . ASP B 1 27 ? -2.949 32.219 4.387 1 43.34 27 ASP B O 1
ATOM 1707 N N . LEU B 1 28 ? -1.515 32.875 5.551 1 48.28 28 LEU B N 1
ATOM 1708 C CA . LEU B 1 28 ? -0.602 31.75 5.387 1 48.28 28 LEU B CA 1
ATOM 1709 C C . LEU B 1 28 ? -1.23 30.469 5.902 1 48.28 28 LEU B C 1
ATOM 1711 O O . LEU B 1 28 ? -1.17 30.172 7.098 1 48.28 28 LEU B O 1
ATOM 1715 N N . LYS B 1 29 ? -2.467 30.25 5.438 1 53.47 29 LYS B N 1
ATOM 1716 C CA . LYS B 1 29 ? -3.037 28.938 5.707 1 53.47 29 LYS B CA 1
ATOM 1717 C C . LYS B 1 29 ? -1.965 27.859 5.664 1 53.47 29 LYS B C 1
ATOM 1719 O O . LYS B 1 29 ? -1.252 27.719 4.668 1 53.47 29 LYS B O 1
ATOM 1724 N N . ALA B 1 30 ? -1.519 27.469 6.75 1 64.06 30 ALA B N 1
ATOM 1725 C CA . ALA B 1 30 ? -0.595 26.344 6.879 1 64.06 30 ALA B CA 1
ATOM 1726 C C . ALA B 1 30 ? -0.99 25.188 5.953 1 64.06 30 ALA B C 1
ATOM 1728 O O . ALA B 1 30 ? -2.158 24.797 5.902 1 64.06 30 ALA B O 1
ATOM 1729 N N . GLN B 1 31 ? -0.196 24.922 4.906 1 73.38 31 GLN B N 1
ATOM 1730 C CA . GLN B 1 31 ? -0.396 23.828 3.975 1 73.38 31 GLN B CA 1
ATOM 1731 C C . GLN B 1 31 ? -0.647 22.516 4.719 1 73.38 31 GLN B C 1
ATOM 1733 O O . GLN B 1 31 ? 0.077 22.172 5.656 1 73.38 31 GLN B O 1
ATOM 1738 N N . MET B 1 32 ? -1.796 21.984 4.488 1 90.12 32 MET B N 1
ATOM 1739 C CA . MET B 1 32 ? -2.119 20.656 5.023 1 90.12 32 MET B CA 1
ATOM 1740 C C . MET B 1 32 ? -2.031 19.594 3.934 1 90.12 32 MET B C 1
ATOM 1742 O O . MET B 1 32 ? -2.693 19.703 2.9 1 90.12 32 MET B O 1
ATOM 1746 N N . TYR B 1 33 ? -1.182 18.672 4.129 1 96.75 33 TYR B N 1
ATOM 1747 C CA . TYR B 1 33 ? -0.965 17.609 3.15 1 96.75 33 TYR B CA 1
ATOM 1748 C C . TYR B 1 33 ? -2.289 17 2.713 1 96.75 33 TYR B C 1
ATOM 1750 O O . TYR B 1 33 ? -2.545 16.844 1.517 1 96.75 33 TYR B O 1
ATOM 1758 N N . PHE B 1 34 ? -3.086 16.672 3.639 1 98 34 PHE B N 1
ATOM 1759 C CA . PHE B 1 34 ? -4.301 15.906 3.365 1 98 34 PHE B CA 1
ATOM 1760 C C . PHE B 1 34 ? -5.191 16.641 2.373 1 98 34 PHE B C 1
ATOM 1762 O O . PHE B 1 34 ? -5.547 16.109 1.325 1 98 34 PHE B O 1
ATOM 1769 N N . SER B 1 35 ? -5.5 17.875 2.635 1 96.88 35 SER B N 1
ATOM 1770 C CA . SER B 1 35 ? -6.422 18.625 1.783 1 96.88 35 SER B CA 1
ATOM 1771 C C . SER B 1 35 ? -5.738 19.078 0.501 1 96.88 35 SER B C 1
ATOM 1773 O O . SER B 1 35 ? -6.363 19.141 -0.56 1 96.88 35 SER B O 1
ATOM 1775 N N . ASP B 1 36 ? -4.457 19.312 0.566 1 96.44 36 ASP B N 1
ATOM 1776 C CA . ASP B 1 36 ? -3.789 20 -0.531 1 96.44 36 ASP B CA 1
ATOM 1777 C C . ASP B 1 36 ? -3.232 19.016 -1.549 1 96.44 36 ASP B C 1
ATOM 1779 O O . ASP B 1 36 ? -3.1 19.328 -2.732 1 96.44 36 ASP B O 1
ATOM 1783 N N . GLN B 1 37 ? -2.906 17.812 -1.138 1 97.81 37 GLN B N 1
ATOM 1784 C CA . GLN B 1 37 ? -2.17 16.922 -2.025 1 97.81 37 GLN B CA 1
ATOM 1785 C C . GLN B 1 37 ? -2.85 15.555 -2.123 1 97.81 37 GLN B C 1
ATOM 1787 O O . GLN B 1 37 ? -2.865 14.938 -3.189 1 97.81 37 GLN B O 1
ATOM 1792 N N . TYR B 1 38 ? -3.488 15.062 -1.044 1 98.62 38 TYR B N 1
ATOM 1793 C CA . TYR B 1 38 ? -3.955 13.68 -0.955 1 98.62 38 TYR B CA 1
ATOM 1794 C C . TYR B 1 38 ? -5.047 13.406 -1.98 1 98.62 38 TYR B C 1
ATOM 1796 O O . TYR B 1 38 ? -5.152 12.297 -2.502 1 98.62 38 TYR B O 1
ATOM 1804 N N . PRO B 1 39 ? -5.934 14.43 -2.361 1 98.81 39 PRO B N 1
ATOM 1805 C CA . PRO B 1 39 ? -6.922 14.148 -3.406 1 98.81 39 PRO B CA 1
ATOM 1806 C C . PRO B 1 39 ? -6.285 13.68 -4.711 1 98.81 39 PRO B C 1
ATOM 1808 O O . PRO B 1 39 ? -6.777 12.734 -5.34 1 98.81 39 PRO B O 1
ATOM 1811 N N . GLU B 1 40 ? -5.172 14.258 -5.125 1 98.62 40 GLU B N 1
ATOM 1812 C CA . GLU B 1 40 ? -4.516 13.859 -6.367 1 98.62 40 GLU B CA 1
ATOM 1813 C C . GLU B 1 40 ? -3.84 12.5 -6.227 1 98.62 40 GLU B C 1
ATOM 1815 O O . GLU B 1 40 ? -3.803 11.719 -7.18 1 98.62 40 GLU B O 1
ATOM 1820 N N . VAL B 1 41 ? -3.256 12.211 -5.051 1 98.81 41 VAL B N 1
ATOM 1821 C CA . VAL B 1 41 ? -2.676 10.906 -4.773 1 98.81 41 VAL B CA 1
ATOM 1822 C C . VAL B 1 41 ? -3.752 9.828 -4.895 1 98.81 41 VAL B C 1
ATOM 1824 O O . VAL B 1 41 ? -3.527 8.781 -5.508 1 98.81 41 VAL B O 1
ATOM 1827 N N . TRP B 1 42 ? -4.961 10.102 -4.336 1 98.88 42 TRP B N 1
ATOM 1828 C CA . TRP B 1 42 ? -6.059 9.141 -4.414 1 98.88 42 TRP B CA 1
ATOM 1829 C C . TRP B 1 42 ? -6.488 8.922 -5.859 1 98.88 42 TRP B C 1
ATOM 1831 O O . TRP B 1 42 ? -6.758 7.793 -6.27 1 98.88 42 TRP B O 1
ATOM 1841 N N . LYS B 1 43 ? -6.551 9.984 -6.629 1 98.81 43 LYS B N 1
ATOM 1842 C CA . LYS B 1 43 ? -6.938 9.852 -8.031 1 98.81 43 LYS B CA 1
ATOM 1843 C C . LYS B 1 43 ? -5.969 8.953 -8.789 1 98.81 43 LYS B C 1
ATOM 1845 O O . LYS B 1 43 ? -6.395 8.094 -9.57 1 98.81 43 LYS B O 1
ATOM 1850 N N . ARG B 1 44 ? -4.664 9.117 -8.57 1 98.75 44 ARG B N 1
ATOM 1851 C CA . ARG B 1 44 ? -3.688 8.266 -9.234 1 98.75 44 ARG B CA 1
ATOM 1852 C C . ARG B 1 44 ? -3.818 6.816 -8.766 1 98.75 44 ARG B C 1
ATOM 1854 O O . ARG B 1 44 ? -3.664 5.887 -9.555 1 98.75 44 ARG B O 1
ATOM 1861 N N . ASN B 1 45 ? -4.098 6.676 -7.441 1 98.75 45 ASN B N 1
ATOM 1862 C CA . ASN B 1 45 ? -4.355 5.352 -6.887 1 98.75 45 ASN B CA 1
ATOM 1863 C C . ASN B 1 45 ? -5.531 4.672 -7.586 1 98.75 45 ASN B C 1
ATOM 1865 O O . ASN B 1 45 ? -5.426 3.516 -8 1 98.75 45 ASN B O 1
ATOM 1869 N N . MET B 1 46 ? -6.641 5.438 -7.699 1 98.69 46 MET B N 1
ATOM 1870 C CA . MET B 1 46 ? -7.852 4.941 -8.352 1 98.69 46 MET B CA 1
ATOM 1871 C C . MET B 1 46 ? -7.582 4.609 -9.812 1 98.69 46 MET B C 1
ATOM 1873 O O . MET B 1 46 ? -7.98 3.547 -10.297 1 98.69 46 MET B O 1
ATOM 1877 N N . ASN B 1 47 ? -6.906 5.465 -10.539 1 98.69 47 ASN B N 1
ATOM 1878 C CA . ASN B 1 47 ? -6.629 5.266 -11.961 1 98.69 47 ASN B CA 1
ATOM 1879 C C . ASN B 1 47 ? -5.77 4.027 -12.195 1 98.69 47 ASN B C 1
ATOM 1881 O O . ASN B 1 47 ? -6.043 3.236 -13.102 1 98.69 47 ASN B O 1
ATOM 1885 N N . TYR B 1 48 ? -4.77 3.842 -11.398 1 98.81 48 TYR B N 1
ATOM 1886 C CA . TYR B 1 48 ? -3.906 2.678 -11.562 1 98.81 48 TYR B CA 1
ATOM 1887 C C . TYR B 1 48 ? -4.664 1.39 -11.258 1 98.81 48 TYR B C 1
ATOM 1889 O O . TYR B 1 48 ? -4.473 0.378 -11.938 1 98.81 48 TYR B O 1
ATOM 1897 N N . SER B 1 49 ? -5.512 1.419 -10.234 1 98.88 49 SER B N 1
ATOM 1898 C CA . SER B 1 49 ? -6.324 0.249 -9.906 1 98.88 49 SER B CA 1
ATOM 1899 C C . SER B 1 49 ? -7.266 -0.109 -11.047 1 98.88 49 SER B C 1
ATOM 1901 O O . SER B 1 49 ? -7.469 -1.288 -11.344 1 98.88 49 SER B O 1
ATOM 1903 N N . GLN B 1 50 ? -7.801 0.897 -11.656 1 98.81 50 GLN B N 1
ATOM 1904 C CA . GLN B 1 50 ? -8.672 0.669 -12.805 1 98.81 50 GLN B CA 1
ATOM 1905 C C . GLN B 1 50 ? -7.91 0.021 -13.953 1 98.81 50 GLN B C 1
ATOM 1907 O O . GLN B 1 50 ? -8.414 -0.899 -14.602 1 98.81 50 GLN B O 1
ATOM 1912 N N . LEU B 1 51 ? -6.695 0.488 -14.219 1 98.94 51 LEU B N 1
ATOM 1913 C CA . LEU B 1 51 ? -5.871 -0.084 -15.281 1 98.94 51 LEU B CA 1
ATOM 1914 C C . LEU B 1 51 ? -5.602 -1.562 -15.023 1 98.94 51 LEU B C 1
ATOM 1916 O O . LEU B 1 51 ? -5.641 -2.375 -15.945 1 98.94 51 LEU B O 1
ATOM 1920 N N . VAL B 1 52 ? -5.348 -1.895 -13.789 1 98.94 52 VAL B N 1
ATOM 1921 C CA . VAL B 1 52 ? -5.086 -3.283 -13.43 1 98.94 52 VAL B CA 1
ATOM 1922 C C . VAL B 1 52 ? -6.344 -4.121 -13.648 1 98.94 52 VAL B C 1
ATOM 1924 O O . VAL B 1 52 ? -6.277 -5.207 -14.234 1 98.94 52 VAL B O 1
ATOM 1927 N N . ALA B 1 53 ? -7.48 -3.623 -13.227 1 98.94 53 ALA B N 1
ATOM 1928 C CA . ALA B 1 53 ? -8.742 -4.324 -13.422 1 98.94 53 ALA B CA 1
ATOM 1929 C C . ALA B 1 53 ? -9.023 -4.547 -14.906 1 98.94 53 ALA B C 1
ATOM 1931 O O . ALA B 1 53 ? -9.5 -5.613 -15.297 1 98.94 53 ALA B O 1
ATOM 1932 N N . GLU B 1 54 ? -8.719 -3.578 -15.688 1 98.94 54 GLU B N 1
ATOM 1933 C CA . GLU B 1 54 ? -8.984 -3.621 -17.125 1 98.94 54 GLU B CA 1
ATOM 1934 C C . GLU B 1 54 ? -8.062 -4.602 -17.828 1 98.94 54 GLU B C 1
ATOM 1936 O O . GLU B 1 54 ? -8.43 -5.184 -18.859 1 98.94 54 GLU B O 1
ATOM 1941 N N . ALA B 1 55 ? -6.93 -4.836 -17.312 1 98.88 55 ALA B N 1
ATOM 1942 C CA . ALA B 1 55 ? -5.906 -5.645 -17.984 1 98.88 55 ALA B CA 1
ATOM 1943 C C . ALA B 1 55 ? -6.305 -7.117 -18 1 98.88 55 ALA B C 1
ATOM 1945 O O . ALA B 1 55 ? -5.973 -7.84 -18.953 1 98.88 55 ALA B O 1
ATOM 1946 N N . MET B 1 56 ? -7.027 -7.613 -17 1 98.88 56 MET B N 1
ATOM 1947 C CA . MET B 1 56 ? -7.402 -9.023 -16.922 1 98.88 56 MET B CA 1
ATOM 1948 C C . MET B 1 56 ? -8.578 -9.32 -17.859 1 98.88 56 MET B C 1
ATOM 1950 O O . MET B 1 56 ? -9.602 -8.641 -17.797 1 98.88 56 MET B O 1
ATOM 1954 N N . PRO B 1 57 ? -8.469 -10.281 -18.766 1 98.81 57 PRO B N 1
ATOM 1955 C CA . PRO B 1 57 ? -9.617 -10.672 -19.578 1 98.81 57 PRO B CA 1
ATOM 1956 C C . PRO B 1 57 ? -10.789 -11.195 -18.75 1 98.81 57 PRO B C 1
ATOM 1958 O O . PRO B 1 57 ? -10.578 -11.828 -17.719 1 98.81 57 PRO B O 1
ATOM 1961 N N . ALA B 1 58 ? -11.984 -10.93 -19.266 1 98.75 58 ALA B N 1
ATOM 1962 C CA . ALA B 1 58 ? -13.211 -11.281 -18.547 1 98.75 58 ALA B CA 1
ATOM 1963 C C . ALA B 1 58 ? -13.227 -12.773 -18.203 1 98.75 58 ALA B C 1
ATOM 1965 O O . ALA B 1 58 ? -13.648 -13.148 -17.109 1 98.75 58 ALA B O 1
ATOM 1966 N N . GLU B 1 59 ? -12.758 -13.617 -19.062 1 98.62 59 GLU B N 1
ATOM 1967 C CA . GLU B 1 59 ? -12.836 -15.07 -18.891 1 98.62 59 GLU B CA 1
ATOM 1968 C C . GLU B 1 59 ? -11.906 -15.539 -17.766 1 98.62 59 GLU B C 1
ATOM 1970 O O . GLU B 1 59 ? -12.016 -16.688 -17.312 1 98.62 59 GLU B O 1
ATOM 1975 N N . LEU B 1 60 ? -11.016 -14.602 -17.297 1 98.81 60 LEU B N 1
ATOM 1976 C CA . LEU B 1 60 ? -10.039 -15 -16.281 1 98.81 60 LEU B CA 1
ATOM 1977 C C . LEU B 1 60 ? -10.32 -14.297 -14.953 1 98.81 60 LEU B C 1
ATOM 1979 O O . LEU B 1 60 ? -9.5 -14.352 -14.039 1 98.81 60 LEU B O 1
ATOM 1983 N N . TYR B 1 61 ? -11.414 -13.641 -14.781 1 98.81 61 TYR B N 1
ATOM 1984 C CA . TYR B 1 61 ? -11.727 -12.891 -13.562 1 98.81 61 TYR B CA 1
ATOM 1985 C C . TYR B 1 61 ? -11.906 -13.828 -12.375 1 98.81 61 TYR B C 1
ATOM 1987 O O . TYR B 1 61 ? -11.742 -13.422 -11.227 1 98.81 61 TYR B O 1
ATOM 1995 N N . ASP B 1 62 ? -12.227 -15.094 -12.648 1 98.5 62 ASP B N 1
ATOM 1996 C CA . ASP B 1 62 ? -12.422 -16.031 -11.547 1 98.5 62 ASP B CA 1
ATOM 1997 C C . ASP B 1 62 ? -11.133 -16.797 -11.25 1 98.5 62 ASP B C 1
ATOM 1999 O O . ASP B 1 62 ? -11.117 -17.688 -10.391 1 98.5 62 ASP B O 1
ATOM 2003 N N . TYR B 1 63 ? -10.094 -16.422 -11.922 1 98.69 63 TYR B N 1
ATOM 2004 C CA . TYR B 1 63 ? -8.812 -17.078 -11.703 1 98.69 63 TYR B CA 1
ATOM 2005 C C . TYR B 1 63 ? -8.305 -16.828 -10.281 1 98.69 63 TYR B C 1
ATOM 2007 O O . TYR B 1 63 ? -8.352 -15.703 -9.789 1 98.69 63 TYR B O 1
ATOM 2015 N N . GLN B 1 64 ? -7.867 -17.875 -9.602 1 98.31 64 GLN B N 1
ATOM 2016 C CA . GLN B 1 64 ? -7.137 -17.797 -8.344 1 98.31 64 GLN B CA 1
ATOM 2017 C C . GLN B 1 64 ? -5.887 -18.672 -8.375 1 98.31 64 GLN B C 1
ATOM 2019 O O . GLN B 1 64 ? -5.934 -19.797 -8.852 1 98.31 64 GLN B O 1
ATOM 2024 N N . PRO B 1 65 ? -4.773 -18.188 -7.879 1 98.12 65 PRO B N 1
ATOM 2025 C CA . PRO B 1 65 ? -3.5 -18.906 -7.992 1 98.12 65 PRO B CA 1
ATOM 2026 C C . PRO B 1 65 ? -3.48 -20.203 -7.195 1 98.12 65 PRO B C 1
ATOM 2028 O O . PRO B 1 65 ? -2.764 -21.141 -7.559 1 98.12 65 PRO B O 1
ATOM 2031 N N . THR B 1 66 ? -4.117 -20.219 -6.055 1 98 66 THR B N 1
ATOM 2032 C CA . THR B 1 66 ? -4.277 -21.406 -5.219 1 98 66 THR B CA 1
ATOM 2033 C C . THR B 1 66 ? -5.715 -21.531 -4.727 1 98 66 THR B C 1
ATOM 2035 O O . THR B 1 66 ? -6.473 -20.547 -4.75 1 98 66 THR B O 1
ATOM 2038 N N . PRO B 1 67 ? -6.133 -22.719 -4.266 1 96.94 67 PRO B N 1
ATOM 2039 C CA . PRO B 1 67 ? -7.504 -22.875 -3.773 1 96.94 67 PRO B CA 1
ATOM 2040 C C . PRO B 1 67 ? -7.812 -21.953 -2.59 1 96.94 67 PRO B C 1
ATOM 2042 O O . PRO B 1 67 ? -8.969 -21.578 -2.381 1 96.94 67 PRO B O 1
ATOM 2045 N N . GLU B 1 68 ? -6.777 -21.531 -1.85 1 94.56 68 GLU B N 1
ATOM 2046 C CA . GLU B 1 68 ? -6.969 -20.719 -0.656 1 94.56 68 GLU B CA 1
ATOM 2047 C C . GLU B 1 68 ? -6.949 -19.219 -0.998 1 94.56 68 GLU B C 1
ATOM 2049 O O . GLU B 1 68 ? -7.332 -18.391 -0.176 1 94.56 68 GLU B O 1
ATOM 2054 N N . SER B 1 69 ? -6.504 -18.922 -2.16 1 97.75 69 SER B N 1
ATOM 2055 C CA . SER B 1 69 ? -6.391 -17.516 -2.566 1 97.75 69 SER B CA 1
ATOM 2056 C C . SER B 1 69 ? -7.738 -16.953 -3.002 1 97.75 69 SER B C 1
ATOM 2058 O O . SER B 1 69 ? -8.555 -17.672 -3.584 1 97.75 69 SER B O 1
ATOM 2060 N N . MET B 1 70 ? -7.926 -15.656 -2.74 1 98.44 70 MET B N 1
ATOM 2061 C CA . MET B 1 70 ? -9.016 -14.961 -3.42 1 98.44 70 MET B CA 1
ATOM 2062 C C . MET B 1 70 ? -8.812 -14.977 -4.93 1 98.44 70 MET B C 1
ATOM 2064 O O . MET B 1 70 ? -7.68 -14.922 -5.41 1 98.44 70 MET B O 1
ATOM 2068 N N . SER B 1 71 ? -9.953 -15.008 -5.676 1 98.81 71 SER B N 1
ATOM 2069 C CA . SER B 1 71 ? -9.867 -14.828 -7.121 1 98.81 71 SER B CA 1
ATOM 2070 C C . SER B 1 71 ? -9.516 -13.383 -7.477 1 98.81 71 SER B C 1
ATOM 2072 O O . SER B 1 71 ? -9.57 -12.5 -6.625 1 98.81 71 SER B O 1
ATOM 2074 N N . PHE B 1 72 ? -9.117 -13.219 -8.758 1 98.88 72 PHE B N 1
ATOM 2075 C CA . PHE B 1 72 ? -8.914 -11.867 -9.25 1 98.88 72 PHE B CA 1
ATOM 2076 C C . PHE B 1 72 ? -10.133 -10.992 -8.977 1 98.88 72 PHE B C 1
ATOM 2078 O O . PHE B 1 72 ? -10 -9.891 -8.438 1 98.88 72 PHE B O 1
ATOM 2085 N N . LYS B 1 73 ? -11.266 -11.484 -9.297 1 98.88 73 LYS B N 1
ATOM 2086 C CA . LYS B 1 73 ? -12.547 -10.82 -9.047 1 98.88 73 LYS B CA 1
ATOM 2087 C C . LYS B 1 73 ? -12.734 -10.531 -7.559 1 98.88 73 LYS B C 1
ATOM 2089 O O . LYS B 1 73 ? -13.086 -9.406 -7.184 1 98.88 73 LYS B O 1
ATOM 2094 N N . ASP B 1 74 ? -12.469 -11.453 -6.758 1 98.75 74 ASP B N 1
ATOM 2095 C CA . ASP B 1 74 ? -12.703 -11.305 -5.324 1 98.75 74 ASP B CA 1
ATOM 2096 C C . ASP B 1 74 ? -11.719 -10.312 -4.707 1 98.75 74 ASP B C 1
ATOM 2098 O O . ASP B 1 74 ? -12.07 -9.594 -3.764 1 98.75 74 ASP B O 1
ATOM 2102 N N . GLN B 1 75 ? -10.453 -10.273 -5.215 1 98.88 75 GLN B N 1
ATOM 2103 C CA . GLN B 1 75 ? -9.523 -9.25 -4.766 1 98.88 75 GLN B CA 1
ATOM 2104 C C . GLN B 1 75 ? -10.109 -7.855 -4.953 1 98.88 75 GLN B C 1
ATOM 2106 O O . GLN B 1 75 ? -10.062 -7.031 -4.035 1 98.88 75 GLN B O 1
ATOM 2111 N N . LEU B 1 76 ? -10.633 -7.621 -6.105 1 98.94 76 LEU B N 1
ATOM 2112 C CA . LEU B 1 76 ? -11.148 -6.297 -6.445 1 98.94 76 LEU B CA 1
ATOM 2113 C C . LEU B 1 76 ? -12.445 -6.008 -5.688 1 98.94 76 LEU B C 1
ATOM 2115 O O . LEU B 1 76 ? -12.641 -4.891 -5.207 1 98.94 76 LEU B O 1
ATOM 2119 N N . LEU B 1 77 ? -13.32 -6.996 -5.57 1 98.88 77 LEU B N 1
ATOM 2120 C CA . LEU B 1 77 ? -14.547 -6.809 -4.801 1 98.88 77 LEU B CA 1
ATOM 2121 C C . LEU B 1 77 ? -14.234 -6.551 -3.332 1 98.88 77 LEU B C 1
ATOM 2123 O O . LEU B 1 77 ? -14.945 -5.797 -2.664 1 98.88 77 LEU B O 1
ATOM 2127 N N . HIS B 1 78 ? -13.18 -7.184 -2.816 1 98.81 78 HIS B N 1
ATOM 2128 C CA . HIS B 1 78 ? -12.773 -6.961 -1.435 1 98.81 78 HIS B CA 1
ATOM 2129 C C . HIS B 1 78 ? -12.336 -5.516 -1.217 1 98.81 78 HIS B C 1
ATOM 2131 O O . HIS B 1 78 ? -12.578 -4.941 -0.152 1 98.81 78 HIS B O 1
ATOM 2137 N N . ILE B 1 79 ? -11.68 -4.918 -2.199 1 98.94 79 ILE B N 1
ATOM 2138 C CA . ILE B 1 79 ? -11.367 -3.496 -2.131 1 98.94 79 ILE B CA 1
ATOM 2139 C C . ILE B 1 79 ? -12.656 -2.689 -1.964 1 98.94 79 ILE B C 1
ATOM 2141 O O . ILE B 1 79 ? -12.742 -1.819 -1.095 1 98.94 79 ILE B O 1
ATOM 2145 N N . VAL B 1 80 ? -13.656 -2.986 -2.77 1 98.88 80 VAL B N 1
ATOM 2146 C CA . VAL B 1 80 ? -14.938 -2.291 -2.742 1 98.88 80 VAL B CA 1
ATOM 2147 C C . VAL B 1 80 ? -15.594 -2.479 -1.379 1 98.88 80 VAL B C 1
ATOM 2149 O O . VAL B 1 80 ? -16.062 -1.512 -0.771 1 98.88 80 VAL B O 1
ATOM 2152 N N . ASP B 1 81 ? -15.578 -3.668 -0.871 1 98.75 81 ASP B N 1
ATOM 2153 C CA . ASP B 1 81 ? -16.172 -3.975 0.426 1 98.75 81 ASP B CA 1
ATOM 2154 C C . ASP B 1 81 ? -15.453 -3.234 1.55 1 98.75 81 ASP B C 1
ATOM 2156 O O . ASP B 1 81 ? -16.094 -2.756 2.492 1 98.75 81 ASP B O 1
ATOM 2160 N N . ASN B 1 82 ? -14.18 -3.234 1.484 1 98.81 82 ASN B N 1
ATOM 2161 C CA . ASN B 1 82 ? -13.398 -2.553 2.514 1 98.81 82 ASN B CA 1
ATOM 2162 C C . ASN B 1 82 ? -13.68 -1.052 2.525 1 98.81 82 ASN B C 1
ATOM 2164 O O . ASN B 1 82 ? -13.695 -0.427 3.586 1 98.81 82 ASN B O 1
ATOM 2168 N N . ILE B 1 83 ? -13.828 -0.444 1.305 1 98.88 83 ILE B N 1
ATOM 2169 C CA . ILE B 1 83 ? -14.188 0.966 1.226 1 98.88 83 ILE B CA 1
ATOM 2170 C C . ILE B 1 83 ? -15.5 1.201 1.973 1 98.88 83 ILE B C 1
ATOM 2172 O O . ILE B 1 83 ? -15.609 2.131 2.777 1 98.88 83 ILE B O 1
ATOM 2176 N N . SER B 1 84 ? -16.516 0.339 1.751 1 98.81 84 SER B N 1
ATOM 2177 C CA . SER B 1 84 ? -17.766 0.45 2.488 1 98.81 84 SER B CA 1
ATOM 2178 C C . SER B 1 84 ? -17.531 0.377 3.994 1 98.81 84 SER B C 1
ATOM 2180 O O . SER B 1 84 ? -18.047 1.208 4.75 1 98.81 84 SER B O 1
ATOM 2182 N N . TYR B 1 85 ? -16.734 -0.509 4.438 1 98.75 85 TYR B N 1
ATOM 2183 C CA . TYR B 1 85 ? -16.484 -0.768 5.852 1 98.75 85 TYR B CA 1
ATOM 2184 C C . TYR B 1 85 ? -15.758 0.402 6.496 1 98.75 85 TYR B C 1
ATOM 2186 O O . TYR B 1 85 ? -16.203 0.938 7.512 1 98.75 85 TYR B O 1
ATOM 2194 N N . LEU B 1 86 ? -14.68 0.829 5.926 1 98.88 86 LEU B N 1
ATOM 2195 C CA . LEU B 1 86 ? -13.812 1.816 6.551 1 98.88 86 LEU B CA 1
ATOM 2196 C C . LEU B 1 86 ? -14.414 3.213 6.457 1 98.88 86 LEU B C 1
ATOM 2198 O O . LEU B 1 86 ? -14.234 4.031 7.363 1 98.88 86 LEU B O 1
ATOM 2202 N N . THR B 1 87 ? -15.117 3.539 5.348 1 98.81 87 THR B N 1
ATOM 2203 C CA . THR B 1 87 ? -15.727 4.863 5.273 1 98.81 87 THR B CA 1
ATOM 2204 C C . THR B 1 87 ? -16.844 5 6.305 1 98.81 87 THR B C 1
ATOM 2206 O O . THR B 1 87 ? -17.078 6.094 6.82 1 98.81 87 THR B O 1
ATOM 2209 N N . ALA B 1 88 ? -17.516 3.918 6.645 1 98.62 88 ALA B N 1
ATOM 2210 C CA . ALA B 1 88 ? -18.5 3.963 7.719 1 98.62 88 ALA B CA 1
ATOM 2211 C C . ALA B 1 88 ? -17.844 4.352 9.047 1 98.62 88 ALA B C 1
ATOM 2213 O O . ALA B 1 88 ? -18.484 5.012 9.875 1 98.62 88 ALA B O 1
ATOM 2214 N N . LYS B 1 89 ? -16.594 3.943 9.258 1 98.06 89 LYS B N 1
ATOM 2215 C CA . LYS B 1 89 ? -15.859 4.32 10.461 1 98.06 89 LYS B CA 1
ATOM 2216 C C . LYS B 1 89 ? -15.531 5.809 10.469 1 98.06 89 LYS B C 1
ATOM 2218 O O . LYS B 1 89 ? -15.375 6.414 11.531 1 98.06 89 LYS B O 1
ATOM 2223 N N . ILE B 1 90 ? -15.453 6.379 9.281 1 98.12 90 ILE B N 1
ATOM 2224 C CA . ILE B 1 90 ? -15.078 7.781 9.141 1 98.12 90 ILE B CA 1
ATOM 2225 C C . ILE B 1 90 ? -16.297 8.664 9.359 1 98.12 90 ILE B C 1
ATOM 2227 O O . ILE B 1 90 ? -16.266 9.617 10.148 1 98.12 90 ILE B O 1
ATOM 2231 N N . ASN B 1 91 ? -17.391 8.391 8.734 1 97.5 91 ASN B N 1
ATOM 2232 C CA . ASN B 1 91 ? -18.453 9.383 8.695 1 97.5 91 ASN B CA 1
ATOM 2233 C C . ASN B 1 91 ? -19.734 8.836 9.312 1 97.5 91 ASN B C 1
ATOM 2235 O O . ASN B 1 91 ? -20.75 9.547 9.383 1 97.5 91 ASN B O 1
ATOM 2239 N N . GLY B 1 92 ? -19.781 7.5 9.68 1 97 92 GLY B N 1
ATOM 2240 C CA . GLY B 1 92 ? -20.938 6.91 10.344 1 97 92 GLY B CA 1
ATOM 2241 C C . GLY B 1 92 ? -22.016 6.477 9.383 1 97 92 GLY B C 1
ATOM 2242 O O . GLY B 1 92 ? -23.062 5.969 9.805 1 97 92 GLY B O 1
ATOM 2243 N N . GLN B 1 93 ? -21.797 6.645 8.109 1 97.25 93 GLN B N 1
ATOM 2244 C CA . GLN B 1 93 ? -22.797 6.266 7.105 1 97.25 93 GLN B CA 1
ATOM 2245 C C . GLN B 1 93 ? -22.5 4.875 6.547 1 97.25 93 GLN B C 1
ATOM 2247 O O . GLN B 1 93 ? -21.375 4.586 6.152 1 97.25 93 GLN B O 1
ATOM 2252 N N . LYS B 1 94 ? -23.594 4.074 6.551 1 96.62 94 LYS B N 1
ATOM 2253 C CA . LYS B 1 94 ? -23.453 2.752 5.945 1 96.62 94 LYS B CA 1
ATOM 2254 C C . LYS B 1 94 ? -23.828 2.785 4.465 1 96.62 94 LYS B C 1
ATOM 2256 O O . LYS B 1 94 ? -24.969 3.078 4.113 1 96.62 94 LYS B O 1
ATOM 2261 N N . ILE B 1 95 ? -22.797 2.553 3.617 1 97.5 95 ILE B N 1
ATOM 2262 C CA . ILE B 1 95 ? -23.031 2.504 2.178 1 97.5 95 ILE B CA 1
ATOM 2263 C C . ILE B 1 95 ? -22.578 1.154 1.627 1 97.5 95 ILE B C 1
ATOM 2265 O O . ILE B 1 95 ? -21.562 0.611 2.061 1 97.5 95 ILE B O 1
ATOM 2269 N N . THR B 1 96 ? -23.359 0.596 0.752 1 97.5 96 THR B N 1
ATOM 2270 C CA . THR B 1 96 ? -23 -0.586 -0.023 1 97.5 96 THR B CA 1
ATOM 2271 C C . THR B 1 96 ? -23.078 -0.299 -1.52 1 97.5 96 THR B C 1
ATOM 2273 O O . THR B 1 96 ? -23.953 0.446 -1.965 1 97.5 96 THR B O 1
ATOM 2276 N N . PHE B 1 97 ? -22.172 -0.907 -2.26 1 98.25 97 PHE B N 1
ATOM 2277 C CA . PHE B 1 97 ? -22.109 -0.575 -3.678 1 98.25 97 PHE B CA 1
ATOM 2278 C C . PHE B 1 97 ? -22.734 -1.675 -4.523 1 98.25 97 PHE B C 1
ATOM 2280 O O . PHE B 1 97 ? -23.016 -1.47 -5.707 1 98.25 97 PHE B O 1
ATOM 2287 N N . TYR B 1 98 ? -22.922 -2.799 -3.934 1 97.81 98 TYR B N 1
ATOM 2288 C CA . TYR B 1 98 ? -23.609 -3.9 -4.594 1 97.81 98 TYR B CA 1
ATOM 2289 C C . TYR B 1 98 ? -24.25 -4.832 -3.576 1 97.81 98 TYR B C 1
ATOM 2291 O O . TYR B 1 98 ? -23.969 -4.75 -2.379 1 97.81 98 TYR B O 1
ATOM 2299 N N . ASN B 1 99 ? -25.172 -5.688 -4.059 1 96.94 99 ASN B N 1
ATOM 2300 C CA . ASN B 1 99 ? -25.781 -6.734 -3.238 1 96.94 99 ASN B CA 1
ATOM 2301 C C . ASN B 1 99 ? -24.906 -7.984 -3.195 1 96.94 99 ASN B C 1
ATOM 2303 O O . ASN B 1 99 ? -24.688 -8.625 -4.223 1 96.94 99 ASN B O 1
ATOM 2307 N N . LYS B 1 100 ? -24.562 -8.336 -1.964 1 94.62 100 LYS B N 1
ATOM 2308 C CA . LYS B 1 100 ? -23.656 -9.469 -1.789 1 94.62 100 LYS B CA 1
ATOM 2309 C C . LYS B 1 100 ? -24.281 -10.758 -2.311 1 94.62 100 LYS B C 1
ATOM 2311 O O . LYS B 1 100 ? -23.578 -11.656 -2.773 1 94.62 100 LYS B O 1
ATOM 2316 N N . GLU B 1 101 ? -25.531 -10.852 -2.322 1 94.56 101 GLU B N 1
ATOM 2317 C CA . GLU B 1 101 ? -26.25 -12.023 -2.82 1 94.56 101 GLU B CA 1
ATOM 2318 C C . GLU B 1 101 ? -26.047 -12.188 -4.324 1 94.56 101 GLU B C 1
ATOM 2320 O O . GLU B 1 101 ? -26.219 -13.281 -4.859 1 94.56 101 GLU B O 1
ATOM 2325 N N . ASN B 1 102 ? -25.672 -11.141 -4.953 1 94.88 102 ASN B N 1
ATOM 2326 C CA . ASN B 1 102 ? -25.5 -11.164 -6.402 1 94.88 102 ASN B CA 1
ATOM 2327 C C . ASN B 1 102 ? -24.031 -11.219 -6.797 1 94.88 102 ASN B C 1
ATOM 2329 O O . ASN B 1 102 ? -23.688 -10.961 -7.953 1 94.88 102 ASN B O 1
ATOM 2333 N N . LYS B 1 103 ? -23.156 -11.438 -5.883 1 96.69 103 LYS B N 1
ATOM 2334 C CA . LYS B 1 103 ? -21.719 -11.391 -6.102 1 96.69 103 LYS B CA 1
ATOM 2335 C C . LYS B 1 103 ? -21.312 -12.273 -7.277 1 96.69 103 LYS B C 1
ATOM 2337 O O . LYS B 1 103 ? -20.5 -11.867 -8.125 1 96.69 103 LYS B O 1
ATOM 2342 N N . ALA B 1 104 ? -21.891 -13.461 -7.355 1 95 104 ALA B N 1
ATOM 2343 C CA . ALA B 1 104 ? -21.531 -14.445 -8.367 1 95 104 ALA B CA 1
ATOM 2344 C C . ALA B 1 104 ? -21.859 -13.938 -9.773 1 95 104 ALA B C 1
ATOM 2346 O O . ALA B 1 104 ? -21.203 -14.305 -10.742 1 95 104 ALA B O 1
ATOM 2347 N N . SER B 1 105 ? -22.812 -13.047 -9.906 1 96.56 105 SER B N 1
ATOM 2348 C CA . SER B 1 105 ? -23.297 -12.609 -11.211 1 96.56 105 SER B CA 1
ATOM 2349 C C . SER B 1 105 ? -22.578 -11.352 -11.672 1 96.56 105 SER B C 1
ATOM 2351 O O . SER B 1 105 ? -22.75 -10.906 -12.812 1 96.56 105 SER B O 1
ATOM 2353 N N . ILE B 1 106 ? -21.766 -10.781 -10.828 1 98.25 106 ILE B N 1
ATOM 2354 C CA . ILE B 1 106 ? -21.047 -9.562 -11.195 1 98.25 106 ILE B CA 1
ATOM 2355 C C . ILE B 1 106 ? -20 -9.875 -12.266 1 98.25 106 ILE B C 1
ATOM 2357 O O . ILE B 1 106 ? -19.094 -10.68 -12.031 1 98.25 106 ILE B O 1
ATOM 2361 N N . ASP B 1 107 ? -20.156 -9.242 -13.406 1 98.19 107 ASP B N 1
ATOM 2362 C CA . ASP B 1 107 ? -19.172 -9.469 -14.469 1 98.19 107 ASP B CA 1
ATOM 2363 C C . ASP B 1 107 ? -18.109 -8.375 -14.477 1 98.19 107 ASP B C 1
ATOM 2365 O O . ASP B 1 107 ? -18.125 -7.477 -13.633 1 98.19 107 ASP B O 1
ATOM 2369 N N . LYS B 1 108 ? -17.156 -8.484 -15.398 1 98.69 108 LYS B N 1
ATOM 2370 C CA . LYS B 1 108 ? -16 -7.586 -15.469 1 98.69 108 LYS B CA 1
ATOM 2371 C C . LYS B 1 108 ? -16.453 -6.133 -15.594 1 98.69 108 LYS B C 1
ATOM 2373 O O . LYS B 1 108 ? -15.992 -5.266 -14.852 1 98.69 108 LYS B O 1
ATOM 2378 N N . LYS B 1 109 ? -17.312 -5.848 -16.531 1 98.75 109 LYS B N 1
ATOM 2379 C CA . LYS B 1 109 ? -17.75 -4.48 -16.781 1 98.75 109 LYS B CA 1
ATOM 2380 C C . LYS B 1 109 ? -18.391 -3.879 -15.531 1 98.75 109 LYS B C 1
ATOM 2382 O O . LYS B 1 109 ? -18.062 -2.76 -15.133 1 98.75 109 LYS B O 1
ATOM 2387 N N . GLN B 1 110 ? -19.266 -4.613 -14.93 1 98.62 110 GLN B N 1
ATOM 2388 C CA . GLN B 1 110 ? -19.922 -4.156 -13.711 1 98.62 110 GLN B CA 1
ATOM 2389 C C . GLN B 1 110 ? -18.922 -3.939 -12.578 1 98.62 110 GLN B C 1
ATOM 2391 O O . GLN B 1 110 ? -19.031 -2.965 -11.836 1 98.62 110 GLN B O 1
ATOM 2396 N N . LEU B 1 111 ? -18.031 -4.883 -12.398 1 98.81 111 LEU B N 1
ATOM 2397 C CA . LEU B 1 111 ? -17.047 -4.777 -11.328 1 98.81 111 LEU B CA 1
ATOM 2398 C C . LEU B 1 111 ? -16.188 -3.52 -11.492 1 98.81 111 LEU B C 1
ATOM 2400 O O . LEU B 1 111 ? -15.922 -2.816 -10.516 1 98.81 111 LEU B O 1
ATOM 2404 N N . ILE B 1 112 ? -15.734 -3.242 -12.695 1 98.88 112 ILE B N 1
ATOM 2405 C CA . ILE B 1 112 ? -14.93 -2.055 -12.953 1 98.88 112 ILE B CA 1
ATOM 2406 C C . ILE B 1 112 ? -15.734 -0.8 -12.625 1 98.88 112 ILE B C 1
ATOM 2408 O O . ILE B 1 112 ? -15.203 0.154 -12.055 1 98.88 112 ILE B O 1
ATOM 2412 N N . GLU B 1 113 ? -17.016 -0.793 -12.93 1 98.75 113 GLU B N 1
ATOM 2413 C CA . GLU B 1 113 ? -17.891 0.316 -12.57 1 98.75 113 GLU B CA 1
ATOM 2414 C C . GLU B 1 113 ? -18.016 0.448 -11.055 1 98.75 113 GLU B C 1
ATOM 2416 O O . GLU B 1 113 ? -17.969 1.557 -10.516 1 98.75 113 GLU B O 1
ATOM 2421 N N . LEU B 1 114 ? -18.203 -0.671 -10.352 1 98.88 114 LEU B N 1
ATOM 2422 C CA . LEU B 1 114 ? -18.297 -0.671 -8.898 1 98.88 114 LEU B CA 1
ATOM 2423 C C . LEU B 1 114 ? -17.031 -0.114 -8.273 1 98.88 114 LEU B C 1
ATOM 2425 O O . LEU B 1 114 ? -17.078 0.684 -7.336 1 98.88 114 LEU B O 1
ATOM 2429 N N . LEU B 1 115 ? -15.875 -0.59 -8.781 1 98.88 115 LEU B N 1
ATOM 2430 C CA . LEU B 1 115 ? -14.578 -0.102 -8.312 1 98.88 115 LEU B CA 1
ATOM 2431 C C . LEU B 1 115 ? -14.477 1.411 -8.477 1 98.88 115 LEU B C 1
ATOM 2433 O O . LEU B 1 115 ? -14.062 2.113 -7.551 1 98.88 115 LEU B O 1
ATOM 2437 N N . SER B 1 116 ? -14.891 1.899 -9.648 1 98.81 116 SER B N 1
ATOM 2438 C CA . SER B 1 116 ? -14.875 3.332 -9.93 1 98.81 116 SER B CA 1
ATOM 2439 C C . SER B 1 116 ? -15.797 4.09 -8.977 1 98.81 116 SER B C 1
ATOM 2441 O O . SER B 1 116 ? -15.406 5.105 -8.406 1 98.81 116 SER B O 1
ATOM 2443 N N . GLN B 1 117 ? -16.984 3.619 -8.773 1 98.88 117 GLN B N 1
ATOM 2444 C CA . GLN B 1 117 ? -17.969 4.27 -7.91 1 98.88 117 GLN B CA 1
ATOM 2445 C C . GLN B 1 117 ? -17.469 4.34 -6.469 1 98.88 117 GLN B C 1
ATOM 2447 O O . GLN B 1 117 ? -17.562 5.383 -5.824 1 98.88 117 GLN B O 1
ATOM 2452 N N . ALA B 1 118 ? -17 3.24 -5.988 1 98.94 118 ALA B N 1
ATOM 2453 C CA . ALA B 1 118 ? -16.5 3.189 -4.617 1 98.94 118 ALA B CA 1
ATOM 2454 C C . ALA B 1 118 ? -15.352 4.164 -4.414 1 98.94 118 ALA B C 1
ATOM 2456 O O . ALA B 1 118 ? -15.312 4.902 -3.426 1 98.94 118 ALA B O 1
ATOM 2457 N N . ASN B 1 119 ? -14.398 4.152 -5.34 1 98.94 119 ASN B N 1
ATOM 2458 C CA . ASN B 1 119 ? -13.25 5.043 -5.238 1 98.94 119 ASN B CA 1
ATOM 2459 C C . ASN B 1 119 ? -13.664 6.508 -5.375 1 98.94 119 ASN B C 1
ATOM 2461 O O . ASN B 1 119 ? -13.102 7.379 -4.707 1 98.94 119 ASN B O 1
ATOM 2465 N N . ASP B 1 120 ? -14.609 6.805 -6.234 1 98.94 120 ASP B N 1
ATOM 2466 C CA . ASP B 1 120 ? -15.133 8.156 -6.359 1 98.94 120 ASP B CA 1
ATOM 2467 C C . ASP B 1 120 ? -15.766 8.625 -5.051 1 98.94 120 ASP B C 1
ATOM 2469 O O . ASP B 1 120 ? -15.648 9.789 -4.676 1 98.94 120 ASP B O 1
ATOM 2473 N N . TYR B 1 121 ? -16.438 7.738 -4.406 1 98.88 121 TYR B N 1
ATOM 2474 C CA . TYR B 1 121 ? -17.031 8.062 -3.115 1 98.88 121 TYR B CA 1
ATOM 2475 C C . TYR B 1 121 ? -15.969 8.469 -2.109 1 98.88 121 TYR B C 1
ATOM 2477 O O . TYR B 1 121 ? -16.125 9.469 -1.403 1 98.88 121 TYR B O 1
ATOM 2485 N N . VAL B 1 122 ? -14.875 7.742 -2.018 1 98.94 122 VAL B N 1
ATOM 2486 C CA . VAL B 1 122 ? -13.781 8.078 -1.112 1 98.94 122 VAL B CA 1
ATOM 2487 C C . VAL B 1 122 ? -13.203 9.445 -1.478 1 98.94 122 VAL B C 1
ATOM 2489 O O . VAL B 1 122 ? -12.93 10.266 -0.599 1 98.94 122 VAL B O 1
ATOM 2492 N N . LEU B 1 123 ? -13.016 9.641 -2.832 1 98.94 123 LEU B N 1
ATOM 2493 C CA . LEU B 1 123 ? -12.477 10.922 -3.283 1 98.94 123 LEU B CA 1
ATOM 2494 C C . LEU B 1 123 ? -13.352 12.078 -2.816 1 98.94 123 LEU B C 1
ATOM 2496 O O . LEU B 1 123 ? -12.844 13.109 -2.379 1 98.94 123 LEU B O 1
ATOM 2500 N N . GLU B 1 124 ? -14.648 11.898 -2.867 1 98.81 124 GLU B N 1
ATOM 2501 C CA . GLU B 1 124 ? -15.578 12.93 -2.402 1 98.81 124 GLU B CA 1
ATOM 2502 C C . GLU B 1 124 ? -15.422 13.172 -0.903 1 98.81 124 GLU B C 1
ATOM 2504 O O . GLU B 1 124 ? -15.43 14.32 -0.451 1 98.81 124 GLU B O 1
ATOM 2509 N N . LEU B 1 125 ? -15.297 12.102 -0.15 1 98.81 125 LEU B N 1
ATOM 2510 C CA . LEU B 1 125 ? -15.086 12.242 1.286 1 98.81 125 LEU B CA 1
ATOM 2511 C C . LEU B 1 125 ? -13.781 12.984 1.572 1 98.81 125 LEU B C 1
ATOM 2513 O O . LEU B 1 125 ? -13.727 13.828 2.469 1 98.81 125 LEU B O 1
ATOM 2517 N N . ILE B 1 126 ? -12.719 12.664 0.824 1 98.81 126 ILE B N 1
ATOM 2518 C CA . ILE B 1 126 ? -11.422 13.312 0.989 1 98.81 126 ILE B CA 1
ATOM 2519 C C . ILE B 1 126 ? -11.555 14.805 0.724 1 98.81 126 ILE B C 1
ATOM 2521 O O . ILE B 1 126 ? -11.109 15.625 1.527 1 98.81 126 ILE B O 1
ATOM 2525 N N . LYS B 1 127 ? -12.211 15.203 -0.329 1 98.5 127 LYS B N 1
ATOM 2526 C CA . LYS B 1 127 ? -12.32 16.594 -0.765 1 98.5 127 LYS B CA 1
ATOM 2527 C C . LYS B 1 127 ? -13.148 17.406 0.218 1 98.5 127 LYS B C 1
ATOM 2529 O O . LYS B 1 127 ? -12.938 18.625 0.362 1 98.5 127 LYS B O 1
ATOM 2534 N N . ASN B 1 128 ? -14 16.75 0.933 1 97.88 128 ASN B N 1
ATOM 2535 C CA . ASN B 1 128 ? -14.938 17.469 1.79 1 97.88 128 ASN B CA 1
ATOM 2536 C C . ASN B 1 128 ? -14.57 17.328 3.264 1 97.88 128 ASN B C 1
ATOM 2538 O O . ASN B 1 128 ? -15.266 17.859 4.133 1 97.88 128 ASN B O 1
ATOM 2542 N N . ALA B 1 129 ? -13.523 16.609 3.518 1 97.31 129 ALA B N 1
ATOM 2543 C CA . ALA B 1 129 ? -13.156 16.359 4.906 1 97.31 129 ALA B CA 1
ATOM 2544 C C . ALA B 1 129 ? -12.688 17.641 5.594 1 97.31 129 ALA B C 1
ATOM 2546 O O . ALA B 1 129 ? -11.914 18.406 5.02 1 97.31 129 ALA B O 1
ATOM 2547 N N . GLU B 1 130 ? -13.164 17.859 6.809 1 95.56 130 GLU B N 1
ATOM 2548 C CA . GLU B 1 130 ? -12.719 18.969 7.641 1 95.56 130 GLU B CA 1
ATOM 2549 C C . GLU B 1 130 ? -11.68 18.516 8.664 1 95.56 130 GLU B C 1
ATOM 2551 O O . GLU B 1 130 ? -11.711 17.375 9.117 1 95.56 130 GLU B O 1
ATOM 2556 N N . LYS B 1 131 ? -10.836 19.469 9.023 1 94.81 131 LYS B N 1
ATOM 2557 C CA . LYS B 1 131 ? -9.758 19.141 9.961 1 94.81 131 LYS B CA 1
ATOM 2558 C C . LYS B 1 131 ? -10.312 18.578 11.258 1 94.81 131 LYS B C 1
ATOM 2560 O O . LYS B 1 131 ? -9.742 17.641 11.828 1 94.81 131 LYS B O 1
ATOM 2565 N N . ILE B 1 132 ? -11.406 19.125 11.711 1 95.25 132 ILE B N 1
ATOM 2566 C CA . ILE B 1 132 ? -12.008 18.688 12.961 1 95.25 132 ILE B CA 1
ATOM 2567 C C . ILE B 1 132 ? -12.391 17.203 12.867 1 95.25 132 ILE B C 1
ATOM 2569 O O . ILE B 1 132 ? -12.227 16.453 13.82 1 95.25 132 ILE B O 1
ATOM 2573 N N . GLN B 1 133 ? -12.914 16.75 11.727 1 96.5 133 GLN B N 1
ATOM 2574 C CA . GLN B 1 133 ? -13.258 15.344 11.516 1 96.5 133 GLN B CA 1
ATOM 2575 C C . GLN B 1 133 ? -12 14.484 11.406 1 96.5 133 GLN B C 1
ATOM 2577 O O . GLN B 1 133 ? -11.938 13.398 11.984 1 96.5 133 GLN B O 1
ATOM 2582 N N . LEU B 1 134 ? -11.055 14.969 10.688 1 97.75 134 LEU B N 1
ATOM 2583 C CA . LEU B 1 134 ? -9.805 14.242 10.477 1 97.75 134 LEU B CA 1
ATOM 2584 C C . LEU B 1 134 ? -9.094 13.984 11.797 1 97.75 134 LEU B C 1
ATOM 2586 O O . LEU B 1 134 ? -8.469 12.938 11.977 1 97.75 134 LEU B O 1
ATOM 2590 N N . ASP B 1 135 ? -9.25 14.852 12.75 1 97.06 135 ASP B N 1
ATOM 2591 C CA . ASP B 1 135 ? -8.523 14.789 14.016 1 97.06 135 ASP B CA 1
ATOM 2592 C C . ASP B 1 135 ? -9.273 13.938 15.039 1 97.06 135 ASP B C 1
ATOM 2594 O O . ASP B 1 135 ? -8.75 13.648 16.109 1 97.06 135 ASP B O 1
ATOM 2598 N N . GLU B 1 136 ? -10.492 13.562 14.695 1 97.94 136 GLU B N 1
ATOM 2599 C CA . GLU B 1 136 ? -11.258 12.742 15.633 1 97.94 136 GLU B CA 1
ATOM 2600 C C . GLU B 1 136 ? -10.539 11.422 15.914 1 97.94 136 GLU B C 1
ATOM 2602 O O . GLU B 1 136 ? -10.078 10.75 14.992 1 97.94 136 GLU B O 1
ATOM 2607 N N . LYS B 1 137 ? -10.508 11.062 17.25 1 97.81 137 LYS B N 1
ATOM 2608 C CA . LYS B 1 137 ? -9.844 9.836 17.688 1 97.81 137 LYS B CA 1
ATOM 2609 C C . LYS B 1 137 ? -10.758 8.625 17.484 1 97.81 137 LYS B C 1
ATOM 2611 O O . LYS B 1 137 ? -11.969 8.711 17.703 1 97.81 137 LYS B O 1
ATOM 2616 N N . ILE B 1 138 ? -10.117 7.512 17.078 1 97.88 138 ILE B N 1
ATOM 2617 C CA . ILE B 1 138 ? -10.805 6.23 16.938 1 97.88 138 ILE B CA 1
ATOM 2618 C C . ILE B 1 138 ? -9.859 5.094 17.312 1 97.88 138 ILE B C 1
ATOM 2620 O O . ILE B 1 138 ? -8.633 5.258 17.281 1 97.88 138 ILE B O 1
ATOM 2624 N N . VAL B 1 139 ? -10.438 3.982 17.766 1 97.88 139 VAL B N 1
ATOM 2625 C CA . VAL B 1 139 ? -9.672 2.762 17.984 1 97.88 139 VAL B CA 1
ATOM 2626 C C . VAL B 1 139 ? -9.883 1.801 16.828 1 97.88 139 VAL B C 1
ATOM 2628 O O . VAL B 1 139 ? -11.023 1.513 16.453 1 97.88 139 VAL B O 1
ATOM 2631 N N . PHE B 1 140 ? -8.828 1.354 16.25 1 98.06 140 PHE B N 1
ATOM 2632 C CA . PHE B 1 140 ? -8.867 0.397 15.148 1 98.06 140 PHE B CA 1
ATOM 2633 C C . PHE B 1 140 ? -7.719 -0.595 15.25 1 98.06 140 PHE B C 1
ATOM 2635 O O . PHE B 1 140 ? -6.57 -0.2 15.469 1 98.06 140 PHE B O 1
ATOM 2642 N N . GLY B 1 141 ? -8 -1.866 15.117 1 96.44 141 GLY B N 1
ATOM 2643 C CA . GLY B 1 141 ? -6.961 -2.877 15.227 1 96.44 141 GLY B CA 1
ATOM 2644 C C . GLY B 1 141 ? -6.219 -2.828 16.547 1 96.44 141 GLY B C 1
ATOM 2645 O O . GLY B 1 141 ? -4.996 -2.98 16.578 1 96.44 141 GLY B O 1
ATOM 2646 N N . ASN B 1 142 ? -6.867 -2.408 17.516 1 96.12 142 ASN B N 1
ATOM 2647 C CA . ASN B 1 142 ? -6.332 -2.299 18.875 1 96.12 142 ASN B CA 1
ATOM 2648 C C . ASN B 1 142 ? -5.301 -1.178 18.984 1 96.12 142 ASN B C 1
ATOM 2650 O O . ASN B 1 142 ? -4.391 -1.243 19.812 1 96.12 142 ASN B O 1
ATOM 2654 N N . GLU B 1 143 ? -5.359 -0.3 18.078 1 98 143 GLU B N 1
ATOM 2655 C CA . GLU B 1 143 ? -4.5 0.881 18.094 1 98 143 GLU B CA 1
ATOM 2656 C C . GLU B 1 143 ? -5.328 2.162 18.172 1 98 143 GLU B C 1
ATOM 2658 O O . GLU B 1 143 ? -6.367 2.279 17.531 1 98 143 GLU B O 1
ATOM 2663 N N . ASN B 1 144 ? -4.863 3.102 19.031 1 97.94 144 ASN B N 1
ATOM 2664 C CA . ASN B 1 144 ? -5.406 4.457 19 1 97.94 144 ASN B CA 1
ATOM 2665 C C . ASN B 1 144 ? -4.891 5.242 17.797 1 97.94 144 ASN B C 1
ATOM 2667 O O . ASN B 1 144 ? -3.68 5.312 17.578 1 97.94 144 ASN B O 1
ATOM 2671 N N . MET B 1 145 ? -5.891 5.852 17.047 1 98.06 145 MET B N 1
ATOM 2672 C CA . MET B 1 145 ? -5.516 6.652 15.883 1 98.06 145 MET B CA 1
ATOM 2673 C C . MET B 1 145 ? -6.57 7.715 15.594 1 98.06 145 MET B C 1
ATOM 2675 O O . MET B 1 145 ? -7.492 7.918 16.391 1 98.06 145 MET B O 1
ATOM 2679 N N . THR B 1 146 ? -6.379 8.461 14.523 1 98.19 146 THR B N 1
ATOM 2680 C CA . THR B 1 146 ? -7.379 9.438 14.102 1 98.19 146 THR B CA 1
ATOM 2681 C C . THR B 1 146 ? -8.086 8.969 12.828 1 98.19 146 THR B C 1
ATOM 2683 O O . THR B 1 146 ? -7.617 8.047 12.156 1 98.19 146 THR B O 1
ATOM 2686 N N . LYS B 1 147 ? -9.148 9.594 12.492 1 98.56 147 LYS B N 1
ATOM 2687 C CA . LYS B 1 147 ? -9.891 9.258 11.281 1 98.56 147 LYS B CA 1
ATOM 2688 C C . LYS B 1 147 ? -9.07 9.578 10.031 1 98.56 147 LYS B C 1
ATOM 2690 O O . LYS B 1 147 ? -9.25 8.945 8.984 1 98.56 147 LYS B O 1
ATOM 2695 N N . GLU B 1 148 ? -8.133 10.484 10.125 1 98.56 148 GLU B N 1
ATOM 2696 C CA . GLU B 1 148 ? -7.219 10.734 9.016 1 98.56 148 GLU B CA 1
ATOM 2697 C C . GLU B 1 148 ? -6.457 9.469 8.625 1 98.56 148 GLU B C 1
ATOM 2699 O O . GLU B 1 148 ? -6.316 9.164 7.438 1 98.56 148 GLU B O 1
ATOM 2704 N N . ASN B 1 149 ? -6.062 8.758 9.617 1 98.75 149 ASN B N 1
ATOM 2705 C CA . ASN B 1 149 ? -5.312 7.539 9.328 1 98.75 149 ASN B CA 1
ATOM 2706 C C . ASN B 1 149 ? -6.164 6.52 8.578 1 98.75 149 ASN B C 1
ATOM 2708 O O . ASN B 1 149 ? -5.637 5.707 7.812 1 98.75 149 ASN B O 1
ATOM 2712 N N . ILE B 1 150 ? -7.469 6.531 8.781 1 98.88 150 ILE B N 1
ATOM 2713 C CA . ILE B 1 150 ? -8.352 5.578 8.117 1 98.88 150 ILE B CA 1
ATOM 2714 C C . ILE B 1 150 ? -8.359 5.852 6.609 1 98.88 150 ILE B C 1
ATOM 2716 O O . ILE B 1 150 ? -8.438 4.926 5.805 1 98.88 150 ILE B O 1
ATOM 2720 N N . PHE B 1 151 ? -8.227 7.113 6.199 1 98.88 151 PHE B N 1
ATOM 2721 C CA . PHE B 1 151 ? -8.102 7.422 4.777 1 98.88 151 PHE B CA 1
ATOM 2722 C C . PHE B 1 151 ? -6.828 6.824 4.199 1 98.88 151 PHE B C 1
ATOM 2724 O O . PHE B 1 151 ? -6.836 6.277 3.096 1 98.88 151 PHE B O 1
ATOM 2731 N N . TYR B 1 152 ? -5.75 6.926 4.957 1 98.88 152 TYR B N 1
ATOM 2732 C CA . TYR B 1 152 ? -4.488 6.371 4.48 1 98.88 152 TYR B CA 1
ATOM 2733 C 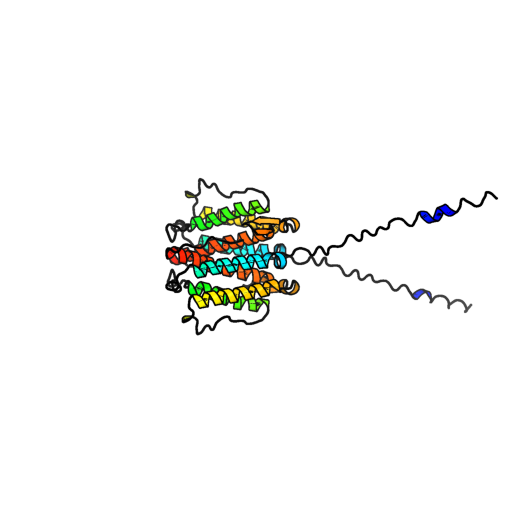C . TYR B 1 152 ? -4.527 4.848 4.484 1 98.88 152 TYR B C 1
ATOM 2735 O O . TYR B 1 152 ? -3.936 4.199 3.615 1 98.88 152 TYR B O 1
ATOM 2743 N N . LEU B 1 153 ? -5.242 4.289 5.453 1 98.94 153 LEU B N 1
ATOM 2744 C CA . LEU B 1 153 ? -5.445 2.846 5.484 1 98.94 153 LEU B CA 1
ATOM 2745 C C . LEU B 1 153 ? -6.211 2.381 4.246 1 98.94 153 LEU B C 1
ATOM 2747 O O . LEU B 1 153 ? -5.891 1.34 3.67 1 98.94 153 LEU B O 1
ATOM 2751 N N . LEU B 1 154 ? -7.215 3.145 3.863 1 98.94 154 LEU B N 1
ATOM 2752 C CA . LEU B 1 154 ? -7.965 2.82 2.656 1 98.94 154 LEU B CA 1
ATOM 2753 C C . LEU B 1 154 ? -7.035 2.668 1.459 1 98.94 154 LEU B C 1
ATOM 2755 O O . LEU B 1 154 ? -7.148 1.706 0.695 1 98.94 154 LEU B O 1
ATOM 2759 N N . ARG B 1 155 ? -6.113 3.574 1.324 1 98.88 155 ARG B N 1
ATOM 2760 C CA . ARG B 1 155 ? -5.184 3.508 0.201 1 98.88 155 ARG B CA 1
ATOM 2761 C C . ARG B 1 155 ? -4.246 2.311 0.334 1 98.88 155 ARG B C 1
ATOM 2763 O O . ARG B 1 155 ? -4.039 1.568 -0.628 1 98.88 155 ARG B O 1
ATOM 2770 N N . GLY B 1 156 ? -3.693 2.123 1.508 1 98.81 156 GLY B N 1
ATOM 2771 C CA . GLY B 1 156 ? -2.809 0.993 1.743 1 98.81 156 GLY B CA 1
ATOM 2772 C C . GLY B 1 156 ? -3.461 -0.346 1.451 1 98.81 156 GLY B C 1
ATOM 2773 O O . GLY B 1 156 ? -2.832 -1.236 0.875 1 98.81 156 GLY B O 1
ATOM 2774 N N . HIS B 1 157 ? -4.707 -0.453 1.882 1 98.94 157 HIS B N 1
ATOM 2775 C CA . HIS B 1 157 ? -5.453 -1.684 1.649 1 98.94 157 HIS B CA 1
ATOM 2776 C C . HIS B 1 157 ? -5.672 -1.924 0.159 1 98.94 157 HIS B C 1
ATOM 2778 O O . HIS B 1 157 ? -5.535 -3.053 -0.319 1 98.94 157 HIS B O 1
ATOM 2784 N N . GLN B 1 158 ? -6.027 -0.884 -0.513 1 98.94 158 GLN B N 1
ATOM 2785 C CA . GLN B 1 158 ? -6.227 -1.006 -1.953 1 98.94 158 GLN B CA 1
ATOM 2786 C C . GLN B 1 158 ? -4.93 -1.39 -2.658 1 98.94 158 GLN B C 1
ATOM 2788 O O . GLN B 1 158 ? -4.93 -2.252 -3.539 1 98.94 158 GLN B O 1
ATOM 2793 N N . VAL B 1 159 ? -3.793 -0.812 -2.301 1 98.94 159 VAL B N 1
ATOM 2794 C CA . VAL B 1 159 ? -2.484 -1.162 -2.846 1 98.94 159 VAL B CA 1
ATOM 2795 C C . VAL B 1 159 ? -2.182 -2.631 -2.557 1 98.94 159 VAL B C 1
ATOM 2797 O O . VAL B 1 159 ? -1.702 -3.355 -3.432 1 98.94 159 VAL B O 1
ATOM 2800 N N . HIS B 1 160 ? -2.488 -3.086 -1.354 1 98.94 160 HIS B N 1
ATOM 2801 C CA . HIS B 1 160 ? -2.254 -4.457 -0.916 1 98.94 160 HIS B CA 1
ATOM 2802 C C . HIS B 1 160 ? -2.959 -5.453 -1.827 1 98.94 160 HIS B C 1
ATOM 2804 O O . HIS B 1 160 ? -2.334 -6.391 -2.332 1 98.94 160 HIS B O 1
ATOM 2810 N N . HIS B 1 161 ? -4.172 -5.266 -2.072 1 98.94 161 HIS B N 1
ATOM 2811 C CA . HIS B 1 161 ? -4.934 -6.219 -2.869 1 98.94 161 HIS B CA 1
ATOM 2812 C C . HIS B 1 161 ? -4.633 -6.062 -4.355 1 98.94 161 HIS B C 1
ATOM 2814 O O . HIS B 1 161 ? -4.543 -7.051 -5.086 1 98.94 161 HIS B O 1
ATOM 2820 N N . ARG B 1 162 ? -4.453 -4.844 -4.832 1 98.94 162 ARG B N 1
ATOM 2821 C CA . ARG B 1 162 ? -4.105 -4.594 -6.23 1 98.94 162 ARG B CA 1
ATOM 2822 C C . ARG B 1 162 ? -2.771 -5.242 -6.582 1 98.94 162 ARG B C 1
ATOM 2824 O O . ARG B 1 162 ? -2.613 -5.789 -7.676 1 98.94 162 ARG B O 1
ATOM 2831 N N . ALA B 1 163 ? -1.823 -5.129 -5.699 1 98.88 163 ALA B N 1
ATOM 2832 C CA . ALA B 1 163 ? -0.501 -5.684 -5.977 1 98.88 163 ALA B CA 1
ATOM 2833 C C . ALA B 1 163 ? -0.564 -7.199 -6.129 1 98.88 163 ALA B C 1
ATOM 2835 O O . ALA B 1 163 ? 0.183 -7.781 -6.918 1 98.88 163 ALA B O 1
ATOM 2836 N N . GLN B 1 164 ? -1.442 -7.84 -5.383 1 98.88 164 GLN B N 1
ATOM 2837 C CA . GLN B 1 164 ? -1.646 -9.273 -5.574 1 98.88 164 GLN B CA 1
ATOM 2838 C C . GLN B 1 164 ? -2.195 -9.57 -6.969 1 98.88 164 GLN B C 1
ATOM 2840 O O . GLN B 1 164 ? -1.768 -10.523 -7.621 1 98.88 164 GLN B O 1
ATOM 2845 N N . CYS B 1 165 ? -3.066 -8.742 -7.441 1 98.94 165 CYS B N 1
ATOM 2846 C CA . CYS B 1 165 ? -3.646 -8.898 -8.773 1 98.94 165 CYS B CA 1
ATOM 2847 C C . CYS B 1 165 ? -2.57 -8.82 -9.844 1 98.94 165 CYS B C 1
ATOM 2849 O O . CYS B 1 165 ?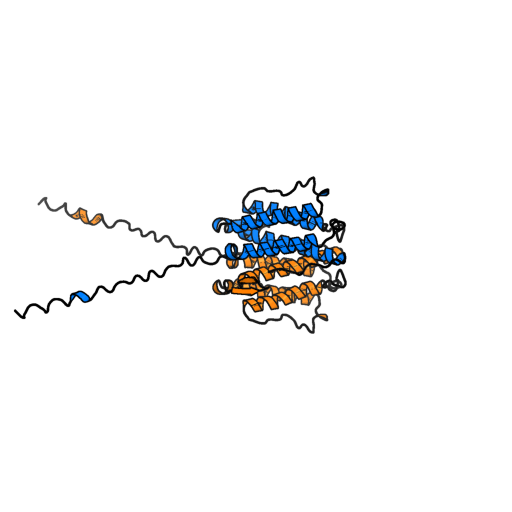 -2.68 -9.469 -10.891 1 98.94 165 CYS B O 1
ATOM 2851 N N . LEU B 1 166 ? -1.526 -8.047 -9.625 1 98.88 166 LEU B N 1
ATOM 2852 C CA . LEU B 1 166 ? -0.443 -7.945 -10.594 1 98.88 166 LEU B CA 1
ATOM 2853 C C . LEU B 1 166 ? 0.242 -9.297 -10.789 1 98.88 166 LEU B C 1
ATOM 2855 O O . LEU B 1 166 ? 0.606 -9.656 -11.906 1 98.88 166 LEU B O 1
ATOM 2859 N N . VAL B 1 167 ? 0.422 -10.031 -9.719 1 98.81 167 VAL B N 1
ATOM 2860 C CA . VAL B 1 167 ? 1.009 -11.359 -9.812 1 98.81 167 VAL B CA 1
ATOM 2861 C C . VAL B 1 167 ? 0.088 -12.273 -10.617 1 98.81 167 VAL B C 1
ATOM 2863 O O . VAL B 1 167 ? 0.555 -13.07 -11.438 1 98.81 167 VAL B O 1
ATOM 2866 N N . TYR B 1 168 ? -1.263 -12.133 -10.391 1 98.88 168 TYR B N 1
ATOM 2867 C CA . TYR B 1 168 ? -2.229 -12.93 -11.141 1 98.88 168 TYR B CA 1
ATOM 2868 C C . TYR B 1 168 ? -2.09 -12.688 -12.641 1 98.88 168 TYR B C 1
ATOM 2870 O O . TYR B 1 168 ? -2.102 -13.633 -13.43 1 98.88 168 TYR B O 1
ATOM 2878 N N . LEU B 1 169 ? -1.98 -11.398 -13 1 98.88 169 LEU B N 1
ATOM 2879 C CA . LEU B 1 169 ? -1.788 -11.055 -14.398 1 98.88 169 LEU B CA 1
ATOM 2880 C C . LEU B 1 169 ? -0.56 -11.758 -14.969 1 98.88 169 LEU B C 1
ATOM 2882 O O . LEU B 1 169 ? -0.638 -12.406 -16.016 1 98.88 169 LEU B O 1
ATOM 2886 N N . ARG B 1 170 ? 0.508 -11.758 -14.289 1 98.62 170 ARG B N 1
ATOM 2887 C CA . ARG B 1 170 ? 1.759 -12.336 -14.773 1 98.62 170 ARG B CA 1
ATOM 2888 C C . ARG B 1 170 ? 1.661 -13.852 -14.875 1 98.62 170 ARG B C 1
ATOM 2890 O O . ARG B 1 170 ? 2.189 -14.453 -15.812 1 98.62 170 ARG B O 1
ATOM 2897 N N . LEU B 1 171 ? 1.005 -14.43 -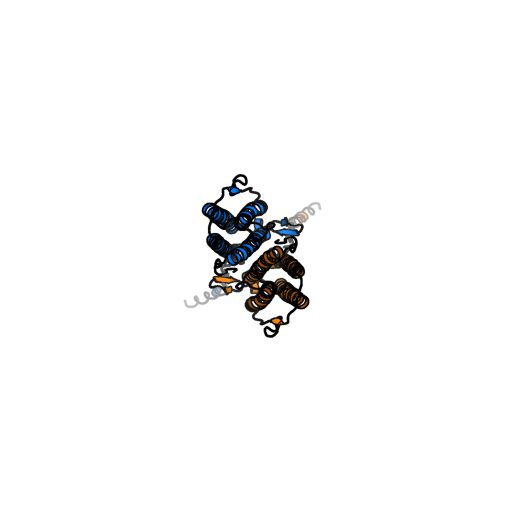13.906 1 98.75 171 LEU B N 1
ATOM 2898 C CA . LEU B 1 171 ? 0.822 -15.875 -13.922 1 98.75 171 LEU B CA 1
ATOM 2899 C C . LEU B 1 171 ? 0.035 -16.312 -15.148 1 98.75 171 LEU B C 1
ATOM 2901 O O . LEU B 1 171 ? 0.174 -17.453 -15.609 1 98.75 171 LEU B O 1
ATOM 2905 N N . LYS B 1 172 ? -0.764 -15.406 -15.656 1 98.69 172 LYS B N 1
ATOM 2906 C CA . LYS B 1 172 ? -1.579 -15.711 -16.828 1 98.69 172 LYS B CA 1
ATOM 2907 C C . LYS B 1 172 ? -0.953 -15.148 -18.094 1 98.69 172 LYS B C 1
ATOM 2909 O O . LYS B 1 172 ? -1.602 -15.094 -19.141 1 98.69 172 LYS B O 1
ATOM 2914 N N . GLY B 1 173 ? 0.288 -14.672 -18 1 98.12 173 GLY B N 1
ATOM 2915 C CA . GLY B 1 173 ? 1.023 -14.18 -19.156 1 98.12 173 GLY B CA 1
ATOM 2916 C C . GLY B 1 173 ? 0.513 -12.852 -19.672 1 98.12 173 GLY B C 1
ATOM 2917 O O . GLY B 1 173 ? 0.683 -12.523 -20.844 1 98.12 173 GLY B O 1
ATOM 2918 N N . ILE B 1 174 ? -0.216 -12.125 -18.828 1 98.31 174 ILE B N 1
ATOM 2919 C CA . ILE B 1 174 ? -0.773 -10.828 -19.203 1 98.31 174 ILE B CA 1
ATOM 2920 C C . ILE B 1 174 ? 0.151 -9.711 -18.703 1 98.31 174 ILE B C 1
ATOM 2922 O O . ILE B 1 174 ? 0.609 -9.734 -17.562 1 98.31 174 ILE B O 1
ATOM 2926 N N . ASN B 1 175 ? 0.398 -8.719 -19.547 1 96.56 175 ASN B N 1
ATOM 2927 C CA . ASN B 1 175 ? 1.253 -7.602 -19.172 1 96.56 175 ASN B CA 1
ATOM 2928 C C . ASN B 1 175 ? 0.594 -6.719 -18.125 1 96.56 175 ASN B C 1
ATOM 2930 O O . ASN B 1 175 ? -0.536 -6.262 -18.297 1 96.56 175 ASN B O 1
ATOM 2934 N N . ALA B 1 176 ? 1.337 -6.523 -17.094 1 96.19 176 ALA B N 1
ATOM 2935 C CA . ALA B 1 176 ? 0.868 -5.578 -16.078 1 96.19 176 ALA B CA 1
ATOM 2936 C C . ALA B 1 176 ? 1.03 -4.141 -16.562 1 96.19 176 ALA B C 1
ATOM 2938 O O . ALA B 1 176 ? 2.025 -3.801 -17.203 1 96.19 176 ALA B O 1
ATOM 2939 N N . PRO B 1 177 ? 0.066 -3.236 -16.266 1 98.06 177 PRO B N 1
ATOM 2940 C CA . PRO B 1 177 ? 0.278 -1.817 -16.547 1 98.06 177 PRO B CA 1
ATOM 2941 C C . PRO B 1 177 ? 1.461 -1.228 -15.789 1 98.06 177 PRO B C 1
ATOM 2943 O O . PRO B 1 177 ? 1.832 -1.738 -14.727 1 98.06 177 PRO B O 1
ATOM 2946 N N . SER B 1 178 ? 1.976 -0.147 -16.375 1 97.19 178 SER B N 1
ATOM 2947 C CA . SER B 1 178 ? 3.1 0.518 -15.727 1 97.19 178 SER B CA 1
ATOM 2948 C C . SER B 1 178 ? 2.711 1.027 -14.344 1 97.19 178 SER B C 1
ATOM 2950 O O . SER B 1 178 ? 1.623 1.576 -14.164 1 97.19 178 SER B O 1
ATOM 2952 N N . TYR B 1 179 ? 3.623 0.823 -13.453 1 97.5 179 TYR B N 1
ATOM 2953 C CA . TYR B 1 179 ? 3.371 1.12 -12.047 1 97.5 179 TYR B CA 1
ATOM 2954 C C . TYR B 1 179 ? 3.281 2.625 -11.82 1 97.5 179 TYR B C 1
ATOM 2956 O O . TYR B 1 179 ? 4.102 3.389 -12.336 1 97.5 179 TYR B O 1
ATOM 2964 N N . VAL B 1 180 ? 2.334 3.025 -11.023 1 97.62 180 VAL B N 1
ATOM 2965 C CA . VAL B 1 180 ? 2.174 4.367 -10.477 1 97.62 180 VAL B CA 1
ATOM 2966 C C . VAL B 1 180 ? 1.91 4.289 -8.977 1 97.62 180 VAL B C 1
ATOM 2968 O O . VAL B 1 180 ? 0.852 3.82 -8.547 1 97.62 180 VAL B O 1
ATOM 2971 N N . GLY B 1 181 ? 2.869 4.77 -8.148 1 97.5 181 GLY B N 1
ATOM 2972 C CA . GLY B 1 181 ? 2.717 4.625 -6.707 1 97.5 181 GLY B CA 1
ATOM 2973 C C . GLY B 1 181 ? 2.744 5.949 -5.969 1 97.5 181 GLY B C 1
ATOM 2974 O O . GLY B 1 181 ? 2.488 6 -4.762 1 97.5 181 GLY B O 1
ATOM 2975 N N . TRP B 1 182 ? 3.033 6.953 -6.758 1 97.19 182 TRP B N 1
ATOM 2976 C CA . TRP B 1 182 ? 3.221 8.258 -6.129 1 97.19 182 TRP B CA 1
ATOM 2977 C C . TRP B 1 182 ? 1.907 9.031 -6.074 1 97.19 182 TRP B C 1
ATOM 2979 O O . TRP B 1 182 ? 0.977 8.734 -6.828 1 97.19 182 TRP B O 1
#

Foldseek 3Di:
DPPPDDPPPPPPPDPPPPPPPPVVVPVPVPDDCLQPPVLVLLVLLLVLLLQLLVQDDQVQQCPDPDPPGHGNLRLLVVLLVVLQVLVCVQPVDRDHLDDPVCSVVQTSVNSSVSSNVSSVVLSVCSNPDDPVSQQCWDADPNDIDGSVVSSVVSSVSSCVSSVVSCVVCVVVVTDRDDDDND/DPPPPDPPPPPPPPVDPVVVPPVVVPVVVPDDCLQPPVLVLLVLLLVLLLQLLVQDDQVQQCPDPDPPGHGNLRLLVVLLVVLQVLVCVQPVDRDHLDDPVCSVVQTSVNSSVSSNVSSVVLSVCSNPDDPVSQQCWDADPNDIDGSVVSSVVSSVSSCVSSVVSCVVCVVVVTDRDDDDND

Nearest PDB structures (foldseek):
  6iz2-assembly1_A  TM=8.180E-01  e=7.183E-06  Deinococcus radiodurans R1 = ATCC 13939 = DSM 20539
  3di5-assembly1_A  TM=8.005E-01  e=1.469E-04  Bacillus cereus ATCC 10987
  2qe9-assembly1_B  TM=7.050E-01  e=8.980E-04  Bacillus subtilis
  2hkv-assembly1_A-2  TM=7.349E-01  e=7.061E-03  Exiguobacterium sibiricum 255-15
  6iz2-assembly1_A  TM=8.179E-01  e=6.994E-06  Deinococcus radiodurans R1 = ATCC 13939 = DSM 20539

Organism: Cyclobacterium marinum (strain ATCC 25205 / DSM 745 / LMG 13164 / NCIMB 1802) (NCBI:txid880070)

Radius of gyration: 30.17 Å; Cα contacts (8 Å, |Δi|>4): 374; chains: 2; bounding box: 54×117×88 Å

Secondary structure (DSSP, 8-state):
-GGGGGGGGGGGS-------------------HHHHTHHHHHHHHHHHHHHHHHHS-GGGTT--SSTTSPPHHHHHHHHHHHHHHHHHHHHS----SS-GGGGGG--HHHHHHHHHHHHHHHHHHHHH--HHHHT-EEEETTEEEEHHHHHHHHHHHHHHHHHHHHHHHHHTTPPPPPP---/-GGGGGGGGGGGTT------------------HHHHTHHHHHHHHHHHHHHHHHHS-GGGTT--SSTTSPPHHHHHHHHHHHHHHHHHHHHS----SS-GGGGGG--HHHHHHHHHHHHHHHHHHHHH--HHHHT-EEEETTEEEEHHHHHHHHHHHHHHHHHHHHHHHHHTTPPPPPP---

InterPro domains:
  IPR007837 DNA damage-inducible protein DinB [PF05163] (37-177)
  IPR034660 DinB/YfiT-like putative metalloenzymes [G3DSA:1.20.120.450] (34-173)
  IPR034660 DinB/YfiT-like putative metalloenzymes [SSF109854] (36-180)

pLDDT: mean 88.0, std 22.67, range [26.02, 98.94]

Sequence (364 aa):
MFLLSFVMKGKLVVQFVLLILIMGISDLKAQMYFSDQYPEVWKRNMNYSQLVAEAMPAELYDYQPTPESMSFKDQLLHIVDNISYLTAKINGQKITFYNKENKASIDKKQLIELLSQANDYVLELIKNAEKIQLDEKIVFGNENMTKENIFYLLRGHQVHHRAQCLVYLRLKGINAPSYVGWMFLLSFVMKGKLVVQFVLLILIMGISDLKAQMYFSDQYPEVWKRNMNYSQLVAEAMPAELYDYQPTPESMSFKDQLLHIVDNISYLTAKINGQKITFYNKENKASIDKKQLIELLSQANDYVLELIKNAEKIQLDEKIVFGNENMTKENIFYLLRGHQVHHRAQCLVYLRLKGINAPSYVGW

Solvent-accessible surface area (backbone atoms only — not comparable to full-atom values): 21505 Å² total; per-residue (Å²): 133,81,81,69,73,75,76,72,70,68,78,70,63,72,75,69,71,75,68,72,72,70,64,75,72,62,78,72,66,76,86,47,64,63,77,74,46,41,56,60,39,49,49,42,48,49,52,47,50,48,49,52,61,65,61,55,55,68,92,51,34,76,44,44,91,37,96,87,45,66,23,48,46,49,37,55,51,47,43,41,52,45,49,31,54,54,49,23,73,62,74,68,50,88,56,78,89,69,61,76,90,49,53,88,73,59,46,59,71,56,48,55,50,46,46,49,51,49,48,49,50,51,49,51,49,54,74,65,58,48,71,73,60,35,64,36,77,44,77,54,94,91,34,86,44,34,40,47,52,52,58,54,27,53,52,44,49,41,41,28,42,49,28,34,45,47,52,53,32,45,69,69,74,37,77,67,70,83,87,67,68,95,134,81,82,71,70,76,72,74,68,68,75,66,63,74,72,60,76,74,66,70,72,69,63,74,72,63,78,72,66,76,86,45,61,64,78,73,46,42,57,59,38,49,49,43,48,47,52,47,50,49,50,52,60,64,60,55,54,68,93,50,34,75,44,46,90,37,95,86,44,66,23,48,46,48,39,55,49,48,43,41,52,46,50,31,55,52,49,24,74,63,73,69,50,88,55,79,88,69,61,77,91,48,54,87,72,59,47,61,71,56,47,55,50,44,47,50,52,50,49,50,51,51,49,52,51,54,74,65,58,46,71,74,60,36,63,36,75,44,77,54,96,91,36,86,45,36,39,47,54,52,58,55,26,53,51,45,49,42,40,30,40,50,27,35,43,45,51,54,32,46,70,68,74,37,78,66,68,83,87,68,68,95